Protein 1XTP (pdb70)

B-factor: mean 28.62, std 6.14, range [12.12, 63.64]

Secondary structure (DSSP, 8-state):
-------PPP-EEETTS-EES-S---TTTS-S-TT-TTT-HHHHHHHHHHTS-SSHHHHTT--TTHHHHHHHHHHHHHTSTT---SEEEEET-TTTHHIIIIIHHH-SEEEEEES----HHHHHHT---EEEEEE--------SS-EEEEEEES-GGGS-HHHHHHHHHHHHHHEEEEEEEEEE-BB---EEEETTTTEEEB-HHHHHHHHHHHT--EEE--PPTT--TTSPPB--EE-

CATH classification: 3.40.50.150

Foldseek 3Di:
DDDDPDDAFFWAAAPVGHTGPHLVSVVVQCDDDLLDCVRHLLVVLLVLLLPQDLDCCSVVVGHVCLVLVLVLLQVVQVPQPLQDAEEEEEALCRLNSNVLRHNVVGYQEYEYEHQHDVLVNNCVSPPPRYDYSHNDHLPDQADFQADSEYEAEARCQSDRLVSLLVVVLRVVRNHHPNHWYHYKYFADCHKYQYPNNSGIHHHPVSVVVSCVSSVKDFPDKDWRPPDDPPGGIMMGTID

Structure (mmCIF, N/CA/C/O backbone):
data_1XTP
#
_entry.id   1XTP
#
_cell.length_a   40.208
_cell.length_b   42.560
_cell.length_c   69.853
_cell.angle_alpha   90.00
_cell.angle_b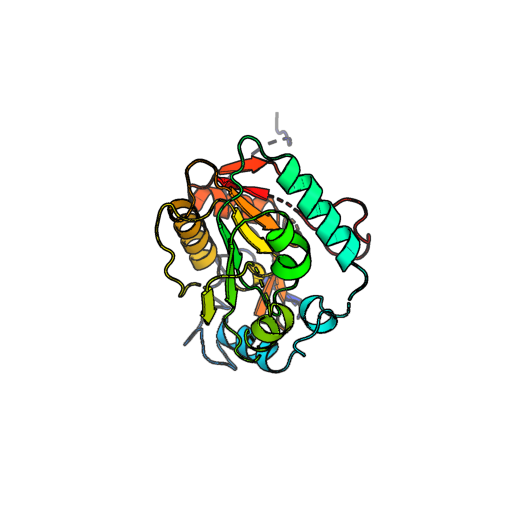eta   98.27
_cell.angle_gamma   90.00
#
_symmetry.space_group_name_H-M   'P 1 21 1'
#
loop_
_entity.id
_entity.type
_entity.pdbx_description
1 polymer LMAJ004091AAA
2 non-polymer S-ADENOSYL-L-HOMOSELENOCYSTEINE
3 water water
#
loop_
_atom_site.group_PDB
_atom_site.id
_atom_site.type_symbol
_atom_site.label_atom_id
_atom_site.label_alt_id
_atom_site.label_comp_id
_atom_site.label_asym_id
_atom_site.label_entity_id
_atom_site.label_seq_id
_atom_site.pdbx_PDB_ins_code
_atom_site.Cartn_x
_atom_site.Cartn_y
_atom_site.Cartn_z
_atom_site.occupancy
_atom_site.B_iso_or_equiv
_atom_site.auth_seq_id
_atom_site.auth_comp_id
_atom_site.auth_asym_id
_atom_site.auth_atom_id
_atom_site.pdbx_PDB_model_num
ATOM 1 N N . GLY A 1 1 ? 33.208 13.275 -14.325 1.00 27.58 1 GLY A N 1
ATOM 2 C CA . GLY A 1 1 ? 32.415 12.501 -15.335 1.00 25.35 1 GLY A CA 1
ATOM 3 C C . GLY A 1 1 ? 31.167 11.985 -14.684 1.00 24.23 1 GLY A C 1
ATOM 4 O O . GLY A 1 1 ? 30.887 12.344 -13.546 1.00 27.96 1 GLY A O 1
ATOM 5 N N . PRO A 1 2 ? 30.421 11.111 -15.373 1.00 23.68 2 PRO A N 1
ATOM 6 C CA . PRO A 1 2 ? 29.332 10.452 -14.653 1.00 23.75 2 PRO A CA 1
ATOM 7 C C . PRO A 1 2 ? 29.922 9.681 -13.480 1.00 24.55 2 PRO A C 1
ATOM 8 O O . PRO A 1 2 ? 31.005 9.132 -13.601 1.00 23.25 2 PRO A O 1
ATOM 12 N N . GLY A 1 3 ? 29.230 9.654 -12.353 1.00 27.58 3 GLY A N 1
ATOM 13 C CA . GLY A 1 3 ? 29.755 8.991 -11.171 1.00 28.74 3 GLY A CA 1
ATOM 14 C C . GLY A 1 3 ? 28.703 8.596 -10.160 1.00 30.35 3 GLY A C 1
ATOM 15 O O . GLY A 1 3 ? 27.723 9.318 -9.934 1.00 31.85 3 GLY A O 1
ATOM 16 N N . SER A 1 4 ? 28.915 7.435 -9.552 1.00 33.24 4 SER A N 1
ATOM 17 C CA . SER A 1 4 ? 28.061 6.946 -8.477 1.00 36.24 4 SER A CA 1
ATOM 18 C C . SER A 1 4 ? 28.116 7.916 -7.309 1.00 36.54 4 SER A C 1
ATOM 19 O O . SER A 1 4 ? 29.188 8.381 -6.954 1.00 37.48 4 SER A O 1
ATOM 30 N N . PRO A 1 6 ? 27.921 8.734 -3.278 1.00 43.45 6 PRO A N 1
ATOM 31 C CA . PRO A 1 6 ? 28.105 8.012 -2.014 1.00 44.09 6 PRO A CA 1
ATOM 32 C C . PRO A 1 6 ? 26.784 7.729 -1.303 1.00 43.03 6 PRO A C 1
ATOM 33 O O . PRO A 1 6 ? 25.814 8.446 -1.539 1.00 43.39 6 PRO A O 1
ATOM 37 N N . ARG A 1 13 ? 18.428 13.060 -1.284 1.00 30.57 13 ARG A N 1
ATOM 38 C CA . ARG A 1 13 ? 17.583 12.757 -2.452 1.00 33.64 13 ARG A CA 1
ATOM 39 C C . ARG A 1 13 ? 16.188 12.290 -2.084 1.00 32.99 13 ARG A C 1
ATOM 40 O O . ARG A 1 13 ? 15.967 11.798 -0.986 1.00 38.62 13 ARG A O 1
ATOM 48 N N . ASN A 1 14 ? 15.252 12.463 -3.012 1.00 33.39 14 ASN A N 1
ATOM 49 C CA . ASN A 1 14 ? 13.866 12.102 -2.785 1.00 32.93 14 ASN A CA 1
ATOM 50 C C . ASN A 1 14 ? 13.321 11.161 -3.866 1.00 32.29 14 ASN A C 1
ATOM 51 O O . ASN A 1 14 ? 12.252 11.391 -4.439 1.00 32.41 14 ASN A O 1
ATOM 56 N N . LEU A 1 15 ? 14.044 10.087 -4.141 1.00 31.60 15 LEU A N 1
ATOM 57 C CA . LEU A 1 15 ? 13.594 9.133 -5.157 1.00 30.72 15 LEU A CA 1
ATOM 58 C C . LEU A 1 15 ? 12.395 8.337 -4.681 1.00 30.33 15 LEU A C 1
ATOM 59 O O . LEU A 1 15 ? 12.263 8.076 -3.496 1.00 29.58 15 LEU A O 1
ATOM 64 N N . PRO A 1 16 ? 11.533 7.893 -5.603 1.00 30.79 16 PRO A N 1
ATOM 65 C CA . PRO A 1 16 ? 10.469 6.987 -5.137 1.00 29.54 16 PRO A CA 1
ATOM 66 C C . PRO A 1 16 ? 11.036 5.731 -4.468 1.00 27.12 16 PRO A C 1
ATOM 67 O O . PRO A 1 16 ? 12.056 5.212 -4.898 1.00 25.31 16 PRO A O 1
ATOM 71 N N . ILE A 1 17 ? 10.401 5.300 -3.383 1.00 28.87 17 ILE A N 1
ATOM 72 C CA . ILE A 1 17 ? 10.704 4.016 -2.769 1.00 27.04 17 ILE A CA 1
ATOM 73 C C . ILE A 1 17 ? 9.675 3.004 -3.256 1.00 26.34 17 ILE A C 1
ATOM 74 O O . ILE A 1 17 ? 8.478 3.160 -3.021 1.00 24.07 17 ILE A O 1
ATOM 79 N N . SER A 1 18 ? 10.137 1.983 -3.967 1.00 23.23 18 SER A N 1
ATOM 80 C CA . SER A 1 18 ? 9.248 0.959 -4.468 1.00 26.22 18 SER A CA 1
ATOM 81 C C . SER A 1 18 ? 9.138 -0.151 -3.424 1.00 27.50 18 SER A C 1
ATOM 82 O O . SER A 1 18 ? 9.808 -0.135 -2.388 1.00 25.79 18 SER A O 1
ATOM 85 N N . GLY A 1 19 ? 8.309 -1.135 -3.716 1.00 26.74 19 GLY A N 1
ATOM 86 C CA . GLY A 1 19 ? 8.170 -2.272 -2.823 1.00 26.78 19 GLY A CA 1
ATOM 87 C C . GLY A 1 19 ? 7.095 -3.193 -3.343 1.00 25.94 19 GLY A C 1
ATOM 88 O O . GLY A 1 19 ? 6.725 -3.128 -4.500 1.00 25.39 19 GLY A O 1
ATOM 89 N N . ARG A 1 20 ? 6.586 -4.034 -2.462 1.00 27.54 20 ARG A N 1
ATOM 90 C CA . ARG A 1 20 ? 5.696 -5.087 -2.849 1.00 30.41 20 ARG A CA 1
ATOM 91 C C . ARG A 1 20 ? 4.959 -5.578 -1.616 1.00 27.17 20 ARG A C 1
ATOM 92 O O . ARG A 1 20 ? 5.325 -5.243 -0.491 1.00 24.26 20 ARG A O 1
ATOM 100 N N . ASP A 1 21 ? 3.927 -6.379 -1.825 1.00 25.62 21 ASP A N 1
ATOM 101 C CA . ASP A 1 21 ? 3.321 -7.091 -0.705 1.00 23.78 21 ASP A CA 1
ATOM 102 C C . ASP A 1 21 ? 3.676 -8.564 -0.711 1.00 22.72 21 ASP A C 1
ATOM 103 O O . ASP A 1 21 ? 4.288 -9.069 -1.638 1.00 22.14 21 ASP A O 1
ATOM 108 N N . THR A 1 22 ? 3.256 -9.257 0.336 1.00 25.12 22 THR A N 1
ATOM 109 C CA . THR A 1 22 ? 3.588 -10.647 0.521 1.00 24.10 22 THR A CA 1
ATOM 110 C C . THR A 1 22 ? 2.835 -11.575 -0.427 1.00 26.44 22 THR A C 1
ATOM 111 O O . THR A 1 22 ? 3.223 -12.733 -0.571 1.00 28.26 22 THR A O 1
ATOM 115 N N . ASN A 1 23 ? 1.784 -11.079 -1.095 1.00 26.24 23 ASN A N 1
ATOM 116 C CA . ASN A 1 23 ? 1.143 -11.859 -2.158 1.00 26.97 23 ASN A CA 1
ATOM 117 C C . ASN A 1 23 ? 1.852 -11.719 -3.512 1.00 28.63 23 ASN A C 1
ATOM 118 O O . ASN A 1 23 ? 1.622 -12.525 -4.445 1.00 25.36 23 ASN A O 1
ATOM 123 N N . GLY A 1 24 ? 2.699 -10.696 -3.605 1.00 26.72 24 GLY A N 1
ATOM 124 C CA . GLY A 1 24 ? 3.511 -10.454 -4.785 1.00 27.95 24 GLY A CA 1
ATOM 125 C C . GLY A 1 24 ? 3.077 -9.285 -5.639 1.00 27.05 24 GLY A C 1
ATOM 126 O O . GLY A 1 24 ? 3.596 -9.090 -6.722 1.00 31.42 24 GLY A O 1
ATOM 127 N N . LYS A 1 25 ? 2.114 -8.510 -5.186 1.00 29.36 25 LYS A N 1
ATOM 128 C CA . LYS A 1 25 ? 1.768 -7.275 -5.895 1.00 27.74 25 LYS A CA 1
ATOM 129 C C . LYS A 1 25 ? 2.894 -6.271 -5.691 1.00 27.92 25 LYS A C 1
ATOM 130 O O . LYS A 1 25 ? 3.418 -6.120 -4.582 1.00 28.64 25 LYS A O 1
ATOM 136 N N . THR A 1 26 ? 3.282 -5.584 -6.753 1.00 30.12 26 THR A N 1
ATOM 137 C CA . THR A 1 26 ? 4.435 -4.678 -6.677 1.00 29.00 26 THR A CA 1
ATOM 138 C C . THR A 1 26 ? 3.993 -3.253 -6.885 1.00 27.92 26 THR A C 1
ATOM 139 O O . THR A 1 26 ? 2.936 -3.004 -7.469 1.00 26.94 26 THR A O 1
ATOM 143 N N . TYR A 1 27 ? 4.811 -2.334 -6.377 1.00 25.51 27 TYR A N 1
ATOM 144 C CA . TYR A 1 27 ? 4.540 -0.910 -6.421 1.00 26.51 27 TYR A CA 1
ATOM 145 C C . TYR A 1 27 ? 5.742 -0.127 -6.869 1.00 21.42 27 TYR A C 1
ATOM 146 O O . TYR A 1 27 ? 6.857 -0.403 -6.463 1.00 20.73 27 TYR A O 1
ATOM 155 N N . ARG A 1 28 ? 5.490 0.890 -7.670 1.00 23.37 28 ARG A N 1
ATOM 156 C CA . ARG A 1 28 ? 6.530 1.813 -8.094 1.00 24.06 28 ARG A CA 1
ATOM 157 C C . ARG A 1 28 ? 6.978 2.758 -6.968 1.00 23.58 28 ARG A C 1
ATOM 158 O O . ARG A 1 28 ? 8.121 3.218 -6.946 1.00 23.27 28 ARG A O 1
ATOM 160 N N . SER A 1 29 ? 6.063 3.058 -6.052 1.00 25.23 29 SER A N 1
ATOM 161 C CA . SER A 1 29 ? 6.302 4.039 -4.981 1.00 24.26 29 SER A CA 1
ATOM 162 C C . SER A 1 29 ? 5.402 3.763 -3.782 1.00 23.99 29 SER A C 1
ATOM 163 O O . SER A 1 29 ? 4.421 3.012 -3.879 1.00 25.84 29 SER A O 1
ATOM 166 N N . THR A 1 30 ? 5.723 4.405 -2.661 1.00 22.70 30 THR A N 1
ATOM 167 C CA . THR A 1 30 ? 4.915 4.301 -1.440 1.00 21.31 30 THR A CA 1
ATOM 168 C C . THR A 1 30 ? 3.616 5.042 -1.620 1.00 20.61 30 THR A C 1
ATOM 169 O O . THR A 1 30 ? 2.584 4.653 -1.090 1.00 22.05 30 THR A O 1
ATOM 173 N N . ASP A 1 31 ? 3.680 6.142 -2.364 1.00 22.83 31 ASP A N 1
ATOM 174 C CA . ASP A 1 31 ? 2.499 6.943 -2.696 1.00 23.13 31 ASP A CA 1
ATOM 175 C C . ASP A 1 31 ? 1.430 6.149 -3.450 1.00 22.22 31 ASP A C 1
ATOM 176 O O . ASP A 1 31 ? 0.233 6.285 -3.195 1.00 23.53 31 ASP A O 1
ATOM 181 N N . GLU A 1 32 ? 1.885 5.340 -4.401 1.00 24.52 32 GLU A N 1
ATOM 182 C CA . GLU A 1 32 ? 1.024 4.423 -5.117 1.00 26.23 32 GLU A CA 1
ATOM 183 C C . GLU A 1 32 ? 0.421 3.365 -4.161 1.00 25.63 32 GLU A C 1
ATOM 184 O O . GLU A 1 32 ? -0.750 3.033 -4.252 1.00 24.65 32 GLU A O 1
ATOM 198 N N . TRP A 1 34 ? -0.011 3.456 -0.693 1.00 26.34 34 TRP A N 1
ATOM 199 C CA . TRP A 1 34 ? -1.000 4.007 0.246 1.00 24.14 34 TRP A CA 1
ATOM 200 C C . TRP A 1 34 ? -2.341 4.311 -0.435 1.00 26.23 34 TRP A C 1
ATOM 201 O O . TRP A 1 34 ? -3.376 4.227 0.217 1.00 22.48 34 TRP A O 1
ATOM 212 N N . LYS A 1 35 ? -2.331 4.676 -1.723 1.00 23.49 35 LYS A N 1
ATOM 213 C CA . LYS A 1 35 ? -3.583 4.857 -2.456 1.00 24.31 35 LYS A CA 1
ATOM 214 C C . LYS A 1 35 ? -4.315 3.528 -2.592 1.00 28.22 35 LYS A C 1
ATOM 215 O O . LYS A 1 35 ? -5.537 3.497 -2.581 1.00 26.62 35 LYS A O 1
ATOM 221 N N . ALA A 1 36 ? -3.568 2.426 -2.693 1.00 29.86 36 ALA A N 1
ATOM 222 C CA . ALA A 1 36 ? -4.173 1.087 -2.779 1.00 30.90 36 ALA A CA 1
ATOM 223 C C . ALA A 1 36 ? -4.643 0.573 -1.417 1.00 30.19 36 ALA A C 1
ATOM 224 O O . ALA A 1 36 ? -5.708 -0.040 -1.297 1.00 33.73 36 ALA A O 1
ATOM 226 N N . GLU A 1 37 ? -3.852 0.825 -0.389 1.00 25.96 37 GLU A N 1
ATOM 227 C CA . GLU A 1 37 ? -4.072 0.206 0.897 1.00 25.35 37 GLU A CA 1
ATOM 228 C C . GLU A 1 37 ? -4.962 1.001 1.857 1.00 24.96 37 GLU A C 1
ATOM 229 O O . GLU A 1 37 ? -5.449 0.424 2.831 1.00 27.74 37 GLU A O 1
ATOM 235 N N . LEU A 1 38 ? -5.122 2.309 1.641 1.00 21.72 38 LEU A N 1
ATOM 236 C CA . LEU A 1 38 ? -5.810 3.167 2.618 1.00 22.28 38 LEU A CA 1
ATOM 237 C C . LEU A 1 38 ? -7.208 3.570 2.155 1.00 23.78 38 LEU A C 1
ATOM 238 O O . LEU A 1 38 ? -7.621 4.697 2.327 1.00 26.26 38 LEU A O 1
ATOM 243 N N . THR A 1 39 ? -7.945 2.623 1.614 1.00 28.21 39 THR A N 1
ATOM 244 C CA . THR A 1 39 ? -9.309 2.862 1.176 1.00 31.86 39 THR A CA 1
ATOM 245 C C . THR A 1 39 ? -10.315 2.632 2.316 1.00 34.19 39 THR A C 1
ATOM 246 O O . THR A 1 39 ? -10.076 1.861 3.256 1.00 38.20 39 THR A O 1
ATOM 250 N N . GLY A 1 40 ? -11.446 3.314 2.217 1.00 35.58 40 GLY A N 1
ATOM 251 C CA . GLY A 1 40 ? -12.565 3.115 3.125 1.00 34.31 40 GLY A CA 1
ATOM 252 C C . GLY A 1 40 ? -12.305 3.535 4.548 1.00 32.11 40 GLY A C 1
ATOM 253 O O . GLY A 1 40 ? -11.420 4.343 4.830 1.00 36.50 40 GLY A O 1
ATOM 254 N N . ASP A 1 41 ? -13.087 2.960 5.447 1.00 30.72 41 ASP A N 1
ATOM 255 C CA . ASP A 1 41 ? -12.907 3.142 6.875 1.00 31.02 41 ASP A CA 1
ATOM 256 C C . ASP A 1 41 ? -11.680 2.328 7.324 1.00 26.57 41 ASP A C 1
ATOM 257 O O . ASP A 1 41 ? -11.691 1.098 7.306 1.00 23.17 41 ASP A O 1
ATOM 262 N N . LEU A 1 42 ? -10.637 3.030 7.746 1.00 25.56 42 LEU A N 1
ATOM 263 C CA . LEU A 1 42 ? -9.360 2.383 8.083 1.00 26.10 42 LEU A CA 1
ATOM 264 C C . LEU A 1 42 ? -9.449 1.373 9.220 1.00 24.70 42 LEU A C 1
ATOM 265 O O . LEU A 1 42 ? -8.571 0.500 9.351 1.00 28.78 42 LEU A O 1
ATOM 270 N N . TYR A 1 43 ? -10.487 1.516 10.033 1.00 24.75 43 TYR A N 1
ATOM 271 C CA . TYR A 1 43 ? -10.728 0.669 11.200 1.00 27.63 43 TYR A CA 1
ATOM 272 C C . TYR A 1 43 ? -11.756 -0.438 10.957 1.00 26.46 43 TYR A C 1
ATOM 273 O O . TYR A 1 43 ? -12.110 -1.171 11.884 1.00 29.78 43 TYR A O 1
ATOM 282 N N . ASP A 1 44 ? -12.215 -0.582 9.719 1.00 27.81 44 ASP A N 1
ATOM 283 C CA . ASP A 1 44 ? -13.026 -1.741 9.347 1.00 27.40 44 ASP A CA 1
ATOM 284 C C . ASP A 1 44 ? -12.157 -3.005 9.504 1.00 25.45 44 ASP A C 1
ATOM 285 O O . ASP A 1 44 ? -11.051 -3.041 8.992 1.00 25.32 44 ASP A O 1
ATOM 290 N N . PRO A 1 45 ? -12.641 -4.016 10.256 1.00 24.46 45 PRO A N 1
ATOM 291 C CA . PRO A 1 45 ? -11.846 -5.209 10.582 1.00 27.09 45 PRO A CA 1
ATOM 292 C C . PRO A 1 45 ? -11.473 -6.113 9.414 1.00 24.70 45 PRO A C 1
ATOM 293 O O . PRO A 1 45 ? -10.512 -6.867 9.513 1.00 29.62 45 PRO A O 1
ATOM 297 N N . GLU A 1 46 ? -12.228 -6.032 8.331 1.00 24.65 46 GLU A N 1
ATOM 298 C CA . GLU A 1 46 ? -11.993 -6.831 7.127 1.00 27.05 46 GLU A CA 1
ATOM 299 C C . GLU A 1 46 ? -11.370 -6.033 5.978 1.00 26.13 46 GLU A C 1
ATOM 300 O O . GLU A 1 46 ? -10.707 -6.592 5.121 1.00 27.66 46 GLU A O 1
ATOM 306 N N . LYS A 1 47 ? -11.588 -4.723 5.964 1.00 27.99 47 LYS A N 1
ATOM 307 C CA . LYS A 1 47 ? -11.173 -3.895 4.839 1.00 28.54 47 LYS A CA 1
ATOM 308 C C . LYS A 1 47 ? -10.196 -2.792 5.196 1.00 28.33 47 LYS A C 1
ATOM 309 O O . LYS A 1 47 ? -9.637 -2.155 4.308 1.00 29.31 47 LYS A O 1
ATOM 315 N N . GLY A 1 48 ? -9.989 -2.565 6.487 1.00 24.29 48 GLY A N 1
ATOM 316 C CA . GLY A 1 48 ? -9.312 -1.383 6.954 1.00 24.43 48 GLY A CA 1
ATOM 317 C C . GLY A 1 48 ? -7.863 -1.685 7.273 1.00 22.33 48 GLY A C 1
ATOM 318 O O . GLY A 1 48 ? -7.572 -2.690 7.906 1.00 25.37 48 GLY A O 1
ATOM 319 N N . TRP A 1 49 ? -6.968 -0.812 6.826 1.00 23.32 49 TRP A N 1
ATOM 320 C CA . TRP A 1 49 ? -5.527 -0.941 7.095 1.00 21.91 49 TRP A CA 1
ATOM 321 C C . TRP A 1 49 ? -5.240 -1.203 8.576 1.00 25.41 49 TRP A C 1
ATOM 322 O O . TRP A 1 49 ? -4.533 -2.155 8.934 1.00 27.28 49 TRP A O 1
ATOM 333 N N . TYR A 1 50 ? -5.795 -0.345 9.436 1.00 24.22 50 TYR A N 1
ATOM 334 C CA . TYR A 1 50 ? -5.666 -0.504 10.879 1.00 21.07 50 TYR A CA 1
ATOM 335 C C . TYR A 1 50 ? -6.562 -1.597 11.422 1.00 18.67 50 TYR A C 1
ATOM 336 O O . TYR A 1 50 ? -6.114 -2.398 12.239 1.00 17.03 50 TYR A O 1
ATOM 345 N N . GLY A 1 51 ? -7.822 -1.636 10.960 1.00 19.71 51 GLY A N 1
ATOM 346 C CA . GLY A 1 51 ? -8.781 -2.595 11.457 1.00 21.47 51 GLY A CA 1
ATOM 347 C C . GLY A 1 51 ? -8.372 -4.045 11.278 1.00 21.19 51 GLY A C 1
ATOM 348 O O . GLY A 1 51 ? -8.612 -4.889 12.140 1.00 21.86 51 GLY A O 1
ATOM 349 N N . LYS A 1 52 ? -7.788 -4.345 10.133 1.00 23.99 52 LYS A N 1
ATOM 350 C CA . LYS A 1 52 ? -7.329 -5.703 9.844 1.00 24.26 52 LYS A CA 1
ATOM 351 C C . LYS A 1 52 ? -6.207 -6.151 10.792 1.00 24.45 52 LYS A C 1
ATOM 352 O O . LYS A 1 52 ? -6.075 -7.338 11.114 1.00 23.91 52 LYS A O 1
ATOM 358 N N . ALA A 1 53 ? -5.392 -5.197 11.226 1.00 25.14 53 ALA A N 1
ATOM 359 C CA . ALA A 1 53 ? -4.257 -5.506 12.102 1.00 23.42 53 ALA A CA 1
ATOM 360 C C . ALA A 1 53 ? -4.755 -5.787 13.508 1.00 24.73 53 ALA A C 1
ATOM 361 O O . ALA A 1 53 ? -4.304 -6.735 14.155 1.00 22.87 53 ALA A O 1
ATOM 363 N N . LEU A 1 54 ? -5.701 -4.958 13.963 1.00 24.55 54 LEU A N 1
ATOM 364 C CA . LEU A 1 54 ? -6.336 -5.106 15.263 1.00 25.05 54 LEU A CA 1
ATOM 365 C C . LEU A 1 54 ? -7.142 -6.392 15.321 1.00 22.50 54 LEU A C 1
ATOM 366 O O . LEU A 1 54 ? -7.191 -7.041 16.344 1.00 26.64 54 LEU A O 1
ATOM 371 N N . GLU A 1 55 ? -7.788 -6.735 14.212 1.00 25.83 55 GLU A N 1
A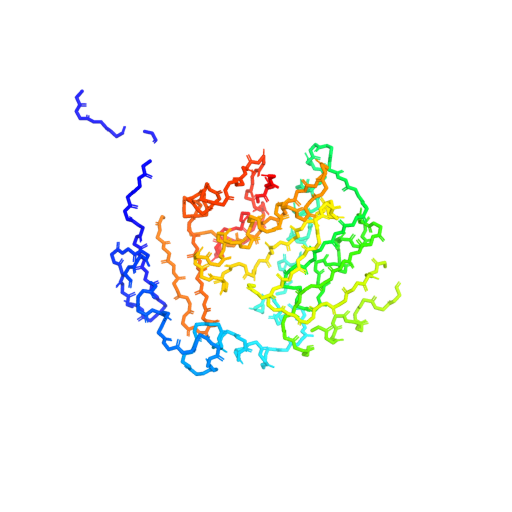TOM 372 C CA . GLU A 1 55 ? -8.537 -7.970 14.120 1.00 25.03 55 GLU A CA 1
ATOM 373 C C . GLU A 1 55 ? -7.604 -9.168 14.126 1.00 23.05 55 GLU A C 1
ATOM 374 O O . GLU A 1 55 ? -7.920 -10.198 14.715 1.00 27.99 55 GLU A O 1
ATOM 380 N N . TYR A 1 56 ? -6.458 -9.037 13.490 1.00 25.21 56 TYR A N 1
ATOM 381 C CA . TYR A 1 56 ? -5.448 -10.089 13.547 1.00 28.13 56 TYR A CA 1
ATOM 382 C C . TYR A 1 56 ? -4.979 -10.323 14.982 1.00 26.78 56 TYR A C 1
ATOM 383 O O . TYR A 1 56 ? -4.854 -11.449 15.432 1.00 23.26 56 TYR A O 1
ATOM 392 N N . TRP A 1 57 ? -4.720 -9.248 15.708 1.00 25.50 57 TRP A N 1
ATOM 393 C CA . TRP A 1 57 ? -4.181 -9.394 17.049 1.00 24.42 57 TRP A CA 1
ATOM 394 C C . TRP A 1 57 ? -5.195 -9.852 18.066 1.00 23.84 57 TRP A C 1
ATOM 395 O O . TRP A 1 57 ? -4.803 -10.364 19.097 1.00 23.91 57 TRP A O 1
ATOM 406 N N . ARG A 1 58 ? -6.487 -9.697 17.755 1.00 21.94 58 ARG A N 1
ATOM 407 C CA . ARG A 1 58 ? -7.562 -10.082 18.649 1.00 23.13 58 ARG A CA 1
ATOM 408 C C . ARG A 1 58 ? -7.446 -11.539 19.039 1.00 23.26 58 ARG A C 1
ATOM 409 O O . ARG A 1 58 ? -7.748 -11.892 20.161 1.00 25.93 58 ARG A O 1
ATOM 417 N N . THR A 1 59 ? -7.038 -12.379 18.095 1.00 25.87 59 THR A N 1
ATOM 418 C CA . THR A 1 59 ? -6.897 -13.818 18.328 1.00 29.13 59 THR A CA 1
ATOM 419 C C . THR A 1 59 ? -5.443 -14.312 18.534 1.00 29.68 59 THR A C 1
ATOM 420 O O . THR A 1 59 ? -5.195 -15.500 18.637 1.00 32.47 59 THR A O 1
ATOM 424 N N . VAL A 1 60 ? -4.487 -13.414 18.646 1.00 31.63 60 VAL A N 1
ATOM 425 C CA . VAL A 1 60 ? -3.115 -13.835 18.997 1.00 29.65 60 VAL A CA 1
ATOM 426 C C . VAL A 1 60 ? -3.080 -14.104 20.506 1.00 31.60 60 VAL A C 1
ATOM 427 O O . VAL A 1 60 ? -3.567 -13.273 21.283 1.00 30.15 60 VAL A O 1
ATOM 431 N N . PRO A 1 61 ? -2.538 -15.270 20.935 1.00 29.48 61 PRO A N 1
ATOM 432 C CA . PRO A 1 61 ? -2.412 -15.497 22.374 1.00 30.97 61 PRO A CA 1
ATOM 433 C C . PRO A 1 61 ? -1.633 -14.394 23.062 1.00 27.03 61 PRO A C 1
ATOM 434 O O . PRO A 1 61 ? -0.674 -13.845 22.486 1.00 26.31 61 PRO A O 1
ATOM 438 N N . ALA A 1 62 ? -2.065 -14.053 24.274 1.00 28.60 62 ALA A N 1
ATOM 439 C CA . ALA A 1 62 ? -1.398 -13.038 25.071 1.00 29.23 62 ALA A CA 1
ATOM 440 C C . ALA A 1 62 ? -0.250 -13.745 25.789 1.00 28.44 62 ALA A C 1
ATOM 441 O O . ALA A 1 62 ? -0.268 -13.904 26.995 1.00 26.18 62 ALA A O 1
ATOM 443 N N . THR A 1 63 ? 0.748 -14.162 25.018 1.00 28.05 63 THR A N 1
ATOM 444 C CA . THR A 1 63 ? 1.912 -14.863 25.548 1.00 27.17 63 THR A CA 1
ATOM 445 C C . THR A 1 63 ? 3.145 -14.304 24.868 1.00 28.39 63 THR A C 1
ATOM 446 O O . THR A 1 63 ? 3.046 -13.673 23.819 1.00 26.42 63 THR A O 1
ATOM 450 N N . VAL A 1 64 ? 4.314 -14.554 25.446 1.00 30.53 64 VAL A N 1
ATOM 451 C CA . VAL A 1 64 ? 5.561 -14.088 24.846 1.00 32.24 64 VAL A CA 1
ATOM 452 C C . VAL A 1 64 ? 5.703 -14.661 23.430 1.00 33.34 64 VAL A C 1
ATOM 453 O O . VAL A 1 64 ? 6.165 -13.981 22.513 1.00 32.79 64 VAL A O 1
ATOM 457 N N . SER A 1 65 ? 5.291 -15.915 23.256 1.00 34.54 65 SER A N 1
ATOM 458 C CA . SER A 1 65 ? 5.368 -16.561 21.953 1.00 33.57 65 SER A CA 1
ATOM 459 C C . SER A 1 65 ? 4.490 -15.802 20.956 1.00 32.66 65 SER A C 1
ATOM 460 O O . SER A 1 65 ? 4.882 -15.579 19.803 1.00 33.62 65 SER A O 1
ATOM 463 N N . GLY A 1 66 ? 3.321 -15.379 21.430 1.00 29.62 66 GLY A N 1
ATOM 464 C CA . GLY A 1 66 ? 2.400 -14.563 20.649 1.00 30.46 66 GLY A CA 1
ATOM 465 C C . GLY A 1 66 ? 2.959 -13.220 20.199 1.00 30.30 66 GLY A C 1
ATOM 466 O O . GLY A 1 66 ? 2.792 -12.832 19.057 1.00 29.65 66 GLY A O 1
ATOM 467 N N . VAL A 1 67 ? 3.619 -12.490 21.090 1.00 32.96 67 VAL A N 1
ATOM 468 C CA . VAL A 1 67 ? 4.135 -11.183 20.704 1.00 34.19 67 VAL A CA 1
ATOM 469 C C . VAL A 1 67 ? 5.404 -11.322 19.867 1.00 31.85 67 VAL A C 1
ATOM 470 O O . VAL A 1 67 ? 5.733 -10.417 19.114 1.00 29.73 67 VAL A O 1
ATOM 474 N N . LEU A 1 68 ? 6.092 -12.457 19.992 1.00 30.40 68 LEU A N 1
ATOM 475 C CA . LEU A 1 68 ? 7.349 -12.667 19.298 1.00 28.64 68 LEU A CA 1
ATOM 476 C C . LEU A 1 68 ? 7.176 -13.537 18.064 1.00 29.51 68 LEU A C 1
ATOM 477 O O . LEU A 1 68 ? 8.154 -14.063 17.519 1.00 27.05 68 LEU A O 1
ATOM 482 N N . GLY A 1 69 ? 5.927 -13.688 17.630 1.00 30.20 69 GLY A N 1
ATOM 483 C CA . GLY A 1 69 ? 5.601 -14.416 16.415 1.00 31.68 69 GLY A CA 1
ATOM 484 C C . GLY A 1 69 ? 6.120 -15.838 16.411 1.00 32.52 69 GLY A C 1
ATOM 485 O O . GLY A 1 69 ? 6.556 -16.331 15.387 1.00 36.18 69 GLY A O 1
ATOM 486 N N . GLY A 1 70 ? 6.042 -16.510 17.551 1.00 32.93 70 GLY A N 1
ATOM 487 C CA . GLY A 1 70 ? 6.603 -17.842 17.689 1.00 34.43 70 GLY A CA 1
ATOM 488 C C . GLY A 1 70 ? 8.127 -17.891 17.749 1.00 35.19 70 GLY A C 1
ATOM 489 O O . GLY A 1 70 ? 8.700 -18.974 17.688 1.00 38.32 70 GLY A O 1
ATOM 498 N N . ASP A 1 72 ? 10.242 -17.186 20.278 1.00 38.45 72 ASP A N 1
ATOM 499 C CA . ASP A 1 72 ? 10.467 -16.962 21.714 1.00 39.05 72 ASP A CA 1
ATOM 500 C C . ASP A 1 72 ? 11.942 -16.790 22.101 1.00 36.32 72 ASP A C 1
ATOM 501 O O . ASP A 1 72 ? 12.271 -16.040 23.022 1.00 35.99 72 ASP A O 1
ATOM 506 N N . HIS A 1 73 ? 12.812 -17.515 21.412 1.00 34.89 73 HIS A N 1
ATOM 507 C CA . HIS A 1 73 ? 14.213 -17.637 21.798 1.00 36.68 73 HIS A CA 1
ATOM 508 C C . HIS A 1 73 ? 15.051 -16.431 21.454 1.00 33.71 73 HIS A C 1
ATOM 509 O O . HIS A 1 73 ? 16.205 -16.372 21.836 1.00 33.67 73 HIS A O 1
ATOM 516 N N . VAL A 1 74 ? 14.482 -15.458 20.750 1.00 34.29 74 VAL A N 1
ATOM 517 C CA . VAL A 1 74 ? 15.203 -14.205 20.486 1.00 32.62 74 VAL A CA 1
ATOM 518 C C . VAL A 1 74 ? 15.072 -13.188 21.613 1.00 32.60 74 VAL A C 1
ATOM 519 O O . VAL A 1 74 ? 15.695 -12.115 21.566 1.00 33.04 74 VAL A O 1
ATOM 523 N N . HIS A 1 75 ? 14.257 -13.519 22.610 1.00 29.45 75 HIS A N 1
ATOM 524 C CA . HIS A 1 75 ? 13.931 -12.596 23.686 1.00 26.77 75 HIS A CA 1
ATOM 525 C C . HIS A 1 75 ? 15.166 -12.091 24.429 1.00 26.19 75 HIS A C 1
ATOM 526 O O . HIS A 1 75 ? 15.403 -10.876 24.520 1.00 25.51 75 HIS A O 1
ATOM 533 N N . ASP A 1 76 ? 15.965 -13.022 24.929 1.00 24.70 76 ASP A N 1
ATOM 534 C CA . ASP A 1 76 ? 17.108 -12.671 25.786 1.00 27.57 76 ASP A CA 1
ATOM 535 C C . ASP A 1 76 ? 18.106 -11.747 25.094 1.00 26.40 76 ASP A C 1
ATOM 536 O O . ASP A 1 76 ? 18.522 -10.743 25.665 1.00 24.32 76 ASP A O 1
ATOM 541 N N . VAL A 1 77 ? 18.471 -12.089 23.868 1.00 26.10 77 VAL A N 1
ATOM 542 C CA . VAL A 1 77 ? 19.368 -11.250 23.076 1.00 26.79 77 VAL A CA 1
ATOM 543 C C . VAL A 1 77 ? 18.748 -9.877 22.777 1.00 25.38 77 VAL A C 1
ATOM 544 O O . VAL A 1 77 ? 19.428 -8.853 22.888 1.00 25.80 77 VAL A O 1
ATOM 548 N N . ASP A 1 78 ? 17.456 -9.844 22.446 1.00 23.35 78 ASP A N 1
ATOM 549 C CA . ASP A 1 78 ? 16.783 -8.595 22.213 1.00 23.74 78 ASP A CA 1
ATOM 550 C C . ASP A 1 78 ? 16.847 -7.672 23.421 1.00 23.34 78 ASP A C 1
ATOM 551 O O . ASP A 1 78 ? 17.153 -6.500 23.280 1.00 25.92 78 ASP A O 1
ATOM 556 N N . ILE A 1 79 ? 16.528 -8.191 24.597 1.00 23.12 79 ILE A N 1
ATOM 557 C CA . ILE A 1 79 ? 16.489 -7.383 25.809 1.00 24.37 79 ILE A CA 1
ATOM 558 C C . ILE A 1 79 ? 17.903 -6.882 26.205 1.00 26.89 79 ILE A C 1
ATOM 559 O O . ILE A 1 79 ? 18.077 -5.730 26.625 1.00 28.51 79 ILE A O 1
ATOM 564 N N . GLU A 1 80 ? 18.910 -7.732 26.048 1.00 27.09 80 GLU A N 1
ATOM 565 C CA . GLU A 1 80 ? 20.283 -7.335 26.367 1.00 27.02 80 GLU A CA 1
ATOM 566 C C . GLU A 1 80 ? 20.810 -6.247 25.408 1.00 26.47 80 GLU A C 1
ATOM 567 O O . GLU A 1 80 ? 21.428 -5.267 25.839 1.00 25.95 80 GLU A O 1
ATOM 573 N N . GLY A 1 81 ? 20.539 -6.403 24.114 1.00 26.36 81 GLY A N 1
ATOM 574 C CA . GLY A 1 81 ? 20.856 -5.356 23.121 1.00 24.71 81 GLY A CA 1
ATOM 575 C C . GLY A 1 81 ? 20.237 -3.987 23.414 1.00 24.43 81 GLY A C 1
ATOM 576 O O . GLY A 1 81 ? 20.899 -2.959 23.277 1.00 23.08 81 GLY A O 1
ATOM 577 N N . SER A 1 82 ? 18.962 -3.981 23.804 1.00 25.00 82 SER A N 1
ATOM 578 C CA . SER A 1 82 ? 18.269 -2.754 24.164 1.00 24.85 82 SER A CA 1
ATOM 579 C C . SER A 1 82 ? 18.871 -2.120 25.422 1.00 26.34 82 SER A C 1
ATOM 580 O O . SER A 1 82 ? 19.074 -0.900 25.500 1.00 24.51 82 SER A O 1
ATOM 583 N N . ARG A 1 83 ? 19.132 -2.956 26.417 1.00 28.92 83 ARG A N 1
ATOM 584 C CA . ARG A 1 83 ? 19.701 -2.479 27.675 1.00 32.03 83 ARG A CA 1
ATOM 585 C C . ARG A 1 83 ? 21.079 -1.818 27.472 1.00 31.96 83 ARG A C 1
ATOM 586 O O . ARG A 1 83 ? 21.336 -0.711 27.988 1.00 29.78 83 ARG A O 1
ATOM 594 N N . ASN A 1 84 ? 21.947 -2.487 26.712 1.00 29.11 84 ASN A N 1
ATOM 595 C CA . ASN A 1 84 ? 23.267 -1.939 26.359 1.00 27.05 84 ASN A CA 1
ATOM 596 C C . ASN A 1 84 ? 23.166 -0.661 25.506 1.00 27.47 84 ASN A C 1
ATOM 597 O O . ASN A 1 84 ? 23.897 0.296 25.720 1.00 21.77 84 ASN A O 1
ATOM 602 N N . PHE A 1 85 ? 22.224 -0.639 24.573 1.00 28.36 85 PHE A N 1
ATOM 603 C CA . PHE A 1 85 ? 21.999 0.542 23.750 1.00 28.54 85 PHE A CA 1
ATOM 604 C C . PHE A 1 85 ? 21.526 1.722 24.596 1.00 27.61 85 PHE A C 1
ATOM 605 O O . PHE A 1 85 ? 22.101 2.803 24.515 1.00 23.36 85 PHE A O 1
ATOM 613 N N . ILE A 1 86 ? 20.489 1.511 25.400 1.00 26.67 86 ILE A N 1
ATOM 614 C CA . ILE A 1 86 ? 19.964 2.587 26.258 1.00 28.36 86 ILE A CA 1
ATOM 615 C C . ILE A 1 86 ? 21.008 3.098 27.264 1.00 27.18 86 ILE A C 1
ATOM 616 O O . ILE A 1 86 ? 21.098 4.309 27.511 1.00 25.22 86 ILE A O 1
ATOM 621 N N . ALA A 1 87 ? 21.793 2.178 27.824 1.00 25.20 87 ALA A N 1
ATOM 622 C CA . ALA A 1 87 ? 22.871 2.541 28.747 1.00 25.08 87 ALA A CA 1
ATOM 623 C C . ALA A 1 87 ? 23.826 3.541 28.134 1.00 25.92 87 ALA A C 1
ATOM 624 O O . ALA A 1 87 ? 24.333 4.426 28.816 1.00 28.87 87 ALA A O 1
ATOM 626 N N . SER A 1 88 ? 24.056 3.410 26.837 1.00 27.45 88 SER A N 1
ATOM 627 C CA . SER A 1 88 ? 25.008 4.249 26.146 1.00 27.96 88 SER A CA 1
ATOM 628 C C . SER A 1 88 ? 24.497 5.648 25.763 1.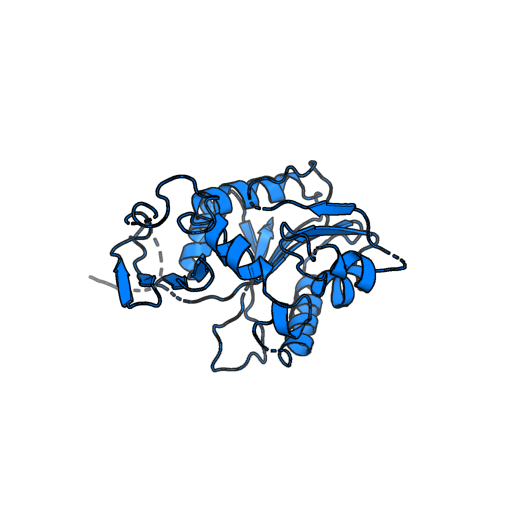00 29.98 88 SER A C 1
ATOM 629 O O . SER A 1 88 ? 25.243 6.426 25.173 1.00 32.06 88 SER A O 1
ATOM 632 N N . LEU A 1 89 ? 23.230 5.957 26.022 1.00 30.47 89 LEU A N 1
ATOM 633 C CA . LEU A 1 89 ? 22.689 7.232 25.556 1.00 29.24 89 LEU A CA 1
ATOM 634 C C . LEU A 1 89 ? 23.103 8.331 26.529 1.00 28.07 89 LEU A C 1
ATOM 635 O O . LEU A 1 89 ? 22.865 8.203 27.717 1.00 26.73 89 LEU A O 1
ATOM 640 N N . PRO A 1 90 ? 23.770 9.392 26.034 1.00 30.95 90 PRO A N 1
ATOM 641 C CA . PRO A 1 90 ? 24.204 10.473 26.935 1.00 30.90 90 PRO A CA 1
ATOM 642 C C . PRO A 1 90 ? 23.062 11.219 27.599 1.00 30.48 90 PRO A C 1
ATOM 643 O O . PRO A 1 90 ? 22.039 11.515 26.967 1.00 30.66 90 PRO A O 1
ATOM 647 N N . GLY A 1 91 ? 23.255 11.500 28.882 1.00 30.65 91 GLY A N 1
ATOM 648 C CA . GLY A 1 91 ? 22.284 12.210 29.680 1.00 31.21 91 GLY A CA 1
ATOM 649 C C . GLY A 1 91 ? 20.863 11.721 29.496 1.00 30.36 91 GLY A C 1
ATOM 650 O O . GLY A 1 91 ? 19.946 12.534 29.429 1.00 36.80 91 GLY A O 1
ATOM 651 N N . HIS A 1 92 ? 20.661 10.408 29.400 1.00 27.54 92 HIS A N 1
ATOM 652 C CA . HIS A 1 92 ? 19.288 9.867 29.305 1.00 25.72 92 HIS A CA 1
ATOM 653 C C . HIS A 1 92 ? 18.694 9.856 30.704 1.00 25.12 92 HIS A C 1
ATOM 654 O O . HIS A 1 92 ? 19.370 9.477 31.648 1.00 26.99 92 HIS A O 1
ATOM 661 N N . GLY A 1 93 ? 17.457 10.319 30.846 1.00 23.23 93 GLY A N 1
ATOM 662 C CA . GLY A 1 93 ? 16.811 10.392 32.154 1.00 25.92 93 GLY A CA 1
ATOM 663 C C . GLY A 1 93 ? 16.341 9.011 32.586 1.00 26.54 93 GLY A C 1
ATOM 664 O O . GLY A 1 93 ? 16.295 8.104 31.780 1.00 20.83 93 GLY A O 1
ATOM 665 N N . THR A 1 94 ? 15.978 8.858 33.858 1.00 29.68 94 THR A N 1
ATOM 666 C CA . THR A 1 94 ? 15.585 7.542 34.391 1.00 29.63 94 THR A CA 1
ATOM 667 C C . THR A 1 94 ? 14.258 7.558 35.186 1.00 29.99 94 THR A C 1
ATOM 668 O O . THR A 1 94 ? 13.989 6.625 35.938 1.00 26.65 94 THR A O 1
ATOM 672 N N . SER A 1 95 ? 13.421 8.585 35.017 1.00 28.80 95 SER A N 1
ATOM 673 C CA . SER A 1 95 ? 12.176 8.661 35.799 1.00 30.28 95 SER A CA 1
ATOM 674 C C . SER A 1 95 ? 11.023 7.932 35.166 1.00 27.36 95 SER A C 1
ATOM 675 O O . SER A 1 95 ? 10.590 6.900 35.687 1.00 31.20 95 SER A O 1
ATOM 678 N N . ARG A 1 96 ? 10.515 8.463 34.064 1.00 23.62 96 ARG A N 1
ATOM 679 C CA . ARG A 1 96 ? 9.315 7.915 33.466 1.00 27.49 96 ARG A CA 1
ATOM 680 C C . ARG A 1 96 ? 9.516 7.364 32.042 1.00 27.95 96 ARG A C 1
ATOM 681 O O . ARG A 1 96 ? 10.099 8.024 31.173 1.00 25.54 96 ARG A O 1
ATOM 689 N N . ALA A 1 97 ? 9.013 6.153 31.814 1.00 27.60 97 ALA A N 1
ATOM 690 C CA . ALA A 1 97 ? 9.026 5.524 30.495 1.00 25.96 97 ALA A CA 1
ATOM 691 C C . ALA A 1 97 ? 7.605 5.232 29.999 1.00 25.73 97 ALA A C 1
ATOM 692 O O . ALA A 1 97 ? 6.669 5.186 30.784 1.00 24.58 97 ALA A O 1
ATOM 694 N N . LEU A 1 98 ? 7.487 5.041 28.684 1.00 24.22 98 LEU A N 1
ATOM 695 C CA . LEU A 1 98 ? 6.247 4.661 28.008 1.00 25.59 98 LEU A CA 1
ATOM 696 C C . LEU A 1 98 ? 6.562 3.555 26.998 1.00 25.57 98 LEU A C 1
ATOM 697 O O . LEU A 1 98 ? 7.438 3.706 26.131 1.00 26.15 98 LEU A O 1
ATOM 702 N N . ASP A 1 99 ? 5.820 2.460 27.120 1.00 23.80 99 ASP A N 1
ATOM 703 C CA . ASP A 1 99 ? 5.966 1.279 26.277 1.00 24.20 99 ASP A CA 1
ATOM 704 C C . ASP A 1 99 ? 4.784 1.259 25.307 1.00 24.74 99 ASP A C 1
ATOM 705 O O . ASP A 1 99 ? 3.656 0.948 25.701 1.00 21.73 99 ASP A O 1
ATOM 710 N N . CYS A 1 100 ? 5.047 1.669 24.058 1.00 25.00 100 CYS A N 1
ATOM 711 C CA . CYS A 1 100 ? 4.033 1.817 23.010 1.00 24.60 100 CYS A CA 1
ATOM 712 C C . CYS A 1 100 ? 3.873 0.519 22.229 1.00 21.59 100 CYS A C 1
ATOM 713 O O . CYS A 1 100 ? 4.855 -0.117 21.869 1.00 21.82 100 CYS A O 1
ATOM 716 N N . GLY A 1 101 ? 2.634 0.163 21.920 1.00 22.65 101 GLY A N 1
ATOM 717 C CA . GLY A 1 101 ? 2.352 -1.156 21.354 1.00 25.52 101 GLY A CA 1
ATOM 718 C C . GLY A 1 101 ? 2.929 -2.228 22.272 1.00 23.70 101 GLY A C 1
ATOM 719 O O . GLY A 1 101 ? 3.612 -3.133 21.824 1.00 23.71 101 GLY A O 1
ATOM 720 N N . ALA A 1 102 ? 2.628 -2.100 23.558 1.00 24.66 102 ALA A N 1
ATOM 721 C CA . ALA A 1 102 ? 3.248 -2.892 24.627 1.00 25.35 102 ALA A CA 1
ATOM 722 C C . ALA A 1 102 ? 2.929 -4.380 24.619 1.00 25.51 102 ALA A C 1
ATOM 723 O O . ALA A 1 102 ? 3.696 -5.166 25.164 1.00 24.46 102 ALA A O 1
ATOM 725 N N . GLY A 1 103 ? 1.792 -4.750 24.021 1.00 27.21 103 GLY A N 1
ATOM 726 C CA . GLY A 1 103 ? 1.336 -6.122 24.016 1.00 27.35 103 GLY A CA 1
ATOM 727 C C . GLY A 1 103 ? 1.089 -6.584 25.433 1.00 27.15 103 GLY A C 1
ATOM 728 O O . GLY A 1 103 ? 0.300 -5.975 26.152 1.00 27.78 103 GLY A O 1
ATOM 729 N N . ILE A 1 104 ? 1.768 -7.651 25.841 1.00 27.53 104 ILE A N 1
ATOM 730 C CA . ILE A 1 104 ? 1.619 -8.175 27.215 1.00 30.20 104 ILE A CA 1
ATOM 731 C C . ILE A 1 104 ? 2.640 -7.587 28.190 1.00 30.18 104 ILE A C 1
ATOM 732 O O . ILE A 1 104 ? 2.814 -8.122 29.286 1.00 29.39 104 ILE A O 1
ATOM 737 N N . GLY A 1 105 ? 3.337 -6.527 27.772 1.00 30.17 105 GLY A N 1
ATOM 738 C CA . GLY A 1 105 ? 4.265 -5.797 28.647 1.00 29.20 105 GLY A CA 1
ATOM 739 C C . GLY A 1 105 ? 5.634 -6.430 28.784 1.00 26.80 105 GLY A C 1
ATOM 740 O O . GLY A 1 105 ? 6.303 -6.243 29.800 1.00 25.77 105 GLY A O 1
ATOM 741 N N . ARG A 1 106 ? 6.053 -7.170 27.757 1.00 25.22 106 ARG A N 1
ATOM 742 C CA . ARG A 1 106 ? 7.338 -7.873 27.751 1.00 23.66 106 ARG A CA 1
ATOM 743 C C . ARG A 1 106 ? 8.553 -6.967 27.950 1.00 23.58 106 ARG A C 1
ATOM 744 O O . ARG A 1 106 ? 9.475 -7.299 28.735 1.00 22.21 106 ARG A O 1
ATOM 752 N N . ILE A 1 107 ? 8.589 -5.851 27.215 1.00 20.83 107 ILE A N 1
ATOM 753 C CA . ILE A 1 107 ? 9.685 -4.926 27.337 1.00 24.93 107 ILE A CA 1
ATOM 754 C C . ILE A 1 107 ? 9.661 -4.203 28.713 1.00 24.83 107 ILE A C 1
ATOM 755 O O . ILE A 1 107 ? 10.706 -4.023 29.356 1.00 25.83 107 ILE A O 1
ATOM 760 N N . THR A 1 108 ? 8.481 -3.797 29.152 1.00 26.64 108 THR A N 1
ATOM 761 C CA . THR A 1 108 ? 8.322 -3.182 30.466 1.00 28.24 108 THR A CA 1
ATOM 762 C C . THR A 1 108 ? 8.746 -4.153 31.576 1.00 29.78 108 THR A C 1
ATOM 763 O O . THR A 1 108 ? 9.493 -3.772 32.468 1.00 28.27 108 THR A O 1
ATOM 767 N N . LYS A 1 109 ? 8.310 -5.408 31.493 1.00 29.91 109 LYS A N 1
ATOM 768 C CA . LYS A 1 109 ? 8.590 -6.379 32.546 1.00 29.98 109 LYS A CA 1
ATOM 769 C C . LYS A 1 109 ? 10.082 -6.670 32.686 1.00 31.73 109 LYS A C 1
ATOM 770 O O . LYS A 1 109 ? 10.595 -6.735 33.802 1.00 30.90 109 LYS A O 1
ATOM 774 N N . ASN A 1 110 ? 10.763 -6.824 31.549 1.00 30.57 110 ASN A N 1
ATOM 775 C CA . ASN A 1 110 ? 12.132 -7.325 31.517 1.00 29.26 110 ASN A CA 1
ATOM 776 C C . ASN A 1 110 ? 13.191 -6.240 31.353 1.00 29.03 110 ASN A C 1
ATOM 777 O O . ASN A 1 110 ? 14.364 -6.524 31.487 1.00 30.58 110 ASN A O 1
ATOM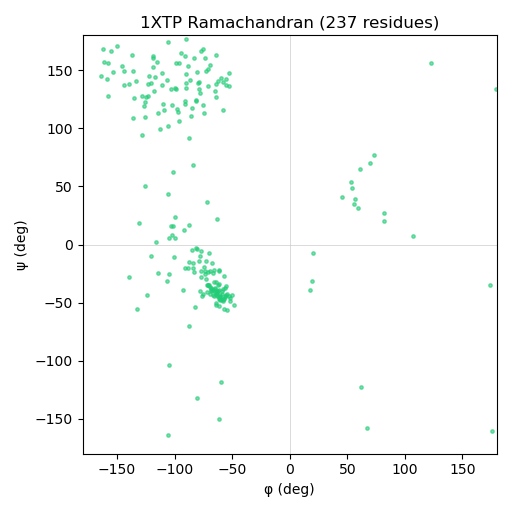 782 N N . LEU A 1 111 ? 12.796 -5.012 31.044 1.00 28.66 111 LEU A N 1
ATOM 783 C CA . LEU A 1 111 ? 13.791 -3.958 30.871 1.00 28.55 111 LEU A CA 1
ATOM 784 C C . LEU A 1 111 ? 13.438 -2.682 31.601 1.00 25.25 111 LEU A C 1
ATOM 785 O O . LEU A 1 111 ? 14.221 -2.192 32.396 1.00 21.87 111 LEU A O 1
ATOM 790 N N . LEU A 1 112 ? 12.262 -2.135 31.334 1.00 23.05 112 LEU A N 1
ATOM 791 C CA . LEU A 1 112 ? 11.984 -0.785 31.768 1.00 22.65 112 LEU A CA 1
ATOM 792 C C . LEU A 1 112 ? 11.807 -0.705 33.274 1.00 22.89 112 LEU A C 1
ATOM 793 O O . LEU A 1 112 ? 12.242 0.288 33.897 1.00 26.94 112 LEU A O 1
ATOM 798 N N . THR A 1 113 ? 11.232 -1.750 33.879 1.00 21.87 113 THR A N 1
ATOM 799 C CA . THR A 1 113 ? 11.045 -1.768 35.333 1.00 21.20 113 THR A CA 1
ATOM 800 C C . THR A 1 113 ? 12.385 -1.839 36.104 1.00 22.24 113 THR A C 1
ATOM 801 O O . THR A 1 113 ? 12.435 -1.542 37.309 1.00 23.47 113 THR A O 1
ATOM 805 N N . LYS A 1 114 ? 13.463 -2.192 35.414 1.00 23.78 114 LYS A N 1
ATOM 806 C CA . LYS A 1 114 ? 14.803 -2.183 36.014 1.00 26.49 114 LYS A CA 1
ATOM 807 C C . LYS A 1 114 ? 15.507 -0.844 35.876 1.00 28.30 114 LYS A C 1
ATOM 808 O O . LYS A 1 114 ? 16.463 -0.592 36.599 1.00 31.13 114 LYS A O 1
ATOM 814 N N . LEU A 1 115 ? 15.065 -0.011 34.931 1.00 28.26 115 LEU A N 1
ATOM 815 C CA . LEU A 1 115 ? 15.751 1.241 34.593 1.00 26.70 115 LEU A CA 1
ATOM 816 C C . LEU A 1 115 ? 14.977 2.522 34.907 1.00 27.21 115 LEU A C 1
ATOM 817 O O . LEU A 1 115 ? 15.584 3.582 35.055 1.00 28.73 115 LEU A O 1
ATOM 822 N N . TYR A 1 116 ? 13.648 2.446 34.963 1.00 27.36 116 TYR A N 1
ATOM 823 C CA . TYR A 1 116 ? 12.819 3.634 35.152 1.00 24.91 116 TYR A CA 1
ATOM 824 C C . TYR A 1 116 ? 11.967 3.532 36.412 1.00 27.13 116 TYR A C 1
ATOM 825 O O . TYR A 1 116 ? 11.433 2.472 36.735 1.00 26.94 116 TYR A O 1
ATOM 834 N N . ALA A 1 117 ? 11.869 4.654 37.130 1.00 25.03 117 ALA A N 1
ATOM 835 C CA . ALA A 1 117 ? 11.059 4.741 38.320 1.00 25.33 117 ALA A CA 1
ATOM 836 C C . ALA A 1 117 ? 9.598 4.344 38.061 1.00 23.71 117 ALA A C 1
ATOM 837 O O . ALA A 1 117 ? 9.005 3.626 38.848 1.00 22.87 117 ALA A O 1
ATOM 839 N N . THR A 1 118 ? 9.029 4.808 36.954 1.00 25.20 118 THR A N 1
ATOM 840 C CA . THR A 1 118 ? 7.657 4.464 36.581 1.00 24.01 118 THR A CA 1
ATOM 841 C C . THR A 1 118 ? 7.589 4.228 35.084 1.00 23.68 118 THR A C 1
ATOM 842 O O . THR A 1 118 ? 8.198 4.962 34.319 1.00 22.12 118 THR A O 1
ATOM 846 N N . THR A 1 119 ? 6.867 3.192 34.671 1.00 24.60 119 THR A N 1
ATOM 847 C CA . THR A 1 119 ? 6.627 2.921 33.262 1.00 23.51 119 THR A CA 1
ATOM 848 C C . THR A 1 119 ? 5.120 2.855 32.968 1.00 22.49 119 THR A C 1
ATOM 849 O O . THR A 1 119 ? 4.408 2.133 33.641 1.00 20.64 119 THR A O 1
ATOM 853 N N . ASP A 1 120 ? 4.661 3.621 31.972 1.00 20.87 120 ASP A N 1
ATOM 854 C CA . ASP A 1 120 ? 3.296 3.533 31.456 1.00 22.74 120 ASP A CA 1
ATOM 855 C C . ASP A 1 120 ? 3.257 2.632 30.216 1.00 24.56 120 ASP A C 1
ATOM 856 O O . ASP A 1 120 ? 4.260 2.485 29.526 1.00 25.64 120 ASP A O 1
ATOM 861 N N . LEU A 1 121 ? 2.085 2.071 29.926 1.00 27.63 121 LEU A N 1
ATOM 862 C CA . LEU A 1 121 ? 1.882 1.125 28.808 1.00 26.22 121 LEU A CA 1
ATOM 863 C C . LEU A 1 121 ? 0.787 1.636 27.875 1.00 26.99 121 LEU A C 1
ATOM 864 O O . LEU A 1 121 ? -0.229 2.140 28.347 1.00 23.65 121 LEU A O 1
ATOM 869 N N . LEU A 1 122 ? 1.005 1.508 26.564 1.00 25.59 122 LEU A N 1
ATOM 870 C CA . LEU A 1 122 ? 0.036 1.914 25.562 1.00 25.01 122 LEU A CA 1
ATOM 871 C C . LEU A 1 122 ? -0.196 0.714 24.635 1.00 24.05 122 LEU A C 1
ATOM 872 O O . LEU A 1 122 ? 0.726 0.272 23.989 1.00 25.35 122 LEU A O 1
ATOM 877 N N . GLU A 1 123 ? -1.422 0.211 24.564 1.00 23.76 123 GLU A N 1
ATOM 878 C CA . GLU A 1 123 ? -1.714 -1.000 23.807 1.00 24.13 123 GLU A CA 1
ATOM 879 C C . GLU A 1 123 ? -3.184 -0.973 23.474 1.00 23.94 123 GLU A C 1
ATOM 880 O O . GLU A 1 123 ? -3.980 -0.727 24.366 1.00 25.25 123 GLU A O 1
ATOM 886 N N . PRO A 1 124 ? -3.548 -1.145 22.190 1.00 22.75 124 PRO A N 1
ATOM 887 C CA . PRO A 1 124 ? -4.955 -1.080 21.772 1.00 23.57 124 PRO A CA 1
ATOM 888 C C . PRO A 1 124 ? -5.760 -2.349 21.930 1.00 23.13 124 PRO A C 1
ATOM 889 O O . PRO A 1 124 ? -6.994 -2.289 21.920 1.00 23.94 124 PRO A O 1
ATOM 893 N N . VAL A 1 125 ? -5.092 -3.494 22.027 1.00 25.47 125 VAL A N 1
ATOM 894 C CA . VAL A 1 125 ? -5.799 -4.774 22.127 1.00 26.73 125 VAL A CA 1
ATOM 895 C C . VAL A 1 125 ? -6.051 -5.163 23.563 1.00 26.15 125 VAL A C 1
ATOM 896 O O . VAL A 1 125 ? -5.126 -5.348 24.347 1.00 24.32 125 VAL A O 1
ATOM 900 N N . LYS A 1 126 ? -7.333 -5.318 23.867 1.00 26.53 126 LYS A N 1
ATOM 901 C CA . LYS A 1 126 ? -7.840 -5.444 25.230 1.00 28.05 126 LYS A CA 1
ATOM 902 C C . LYS A 1 126 ? -7.284 -6.653 25.964 1.00 26.06 126 LYS A C 1
ATOM 903 O O . LYS A 1 126 ? -6.829 -6.528 27.097 1.00 24.48 126 LYS A O 1
ATOM 906 N N . HIS A 1 127 ? -7.290 -7.823 25.332 1.00 26.37 127 HIS A N 1
ATOM 907 C CA . HIS A 1 127 ? -6.778 -9.007 26.031 1.00 25.88 127 HIS A CA 1
ATOM 908 C C . HIS A 1 127 ? -5.255 -8.991 26.180 1.00 24.99 127 HIS A C 1
ATOM 909 O O . HIS A 1 127 ? -4.717 -9.694 27.033 1.00 25.38 127 HIS A O 1
ATOM 924 N N . LEU A 1 129 ? -3.554 -5.994 26.784 1.00 25.93 129 LEU A N 1
ATOM 925 C CA . LEU A 1 129 ? -3.386 -5.036 27.878 1.00 27.96 129 LEU A CA 1
ATOM 926 C C . LEU A 1 129 ? -3.783 -5.608 29.243 1.00 25.98 129 LEU A C 1
ATOM 927 O O . LEU A 1 129 ? -3.138 -5.330 30.258 1.00 25.05 129 LEU A O 1
ATOM 932 N N . GLU A 1 130 ? -4.852 -6.391 29.253 1.00 26.84 130 GLU A N 1
ATOM 933 C CA . GLU A 1 130 ? -5.327 -7.065 30.463 1.00 29.29 130 GLU A CA 1
ATOM 934 C C . GLU A 1 130 ? -4.313 -8.058 31.000 1.00 27.41 130 GLU A C 1
ATOM 935 O O . GLU A 1 130 ? -4.086 -8.132 32.193 1.00 27.64 130 GLU A O 1
ATOM 941 N N . GLU A 1 131 ? -3.711 -8.825 30.109 1.00 27.46 131 GLU A N 1
ATOM 942 C CA . GLU A 1 131 ? -2.660 -9.745 30.501 1.00 28.36 131 GLU A CA 1
ATOM 943 C C . GLU A 1 131 ? -1.407 -9.026 31.023 1.00 28.98 131 GLU A C 1
ATOM 944 O O . GLU A 1 131 ? -0.785 -9.488 31.981 1.00 29.96 131 GLU A O 1
ATOM 950 N N . ALA A 1 132 ? -1.032 -7.920 30.382 1.00 27.46 132 ALA A N 1
ATOM 951 C CA . ALA A 1 132 ? 0.025 -7.040 30.889 1.00 25.39 132 ALA A CA 1
ATOM 952 C C . ALA A 1 132 ? -0.196 -6.620 32.338 1.00 26.82 132 ALA A C 1
ATOM 953 O O . ALA A 1 132 ? 0.746 -6.638 33.138 1.00 25.74 132 ALA A O 1
ATOM 955 N N . LYS A 1 133 ? -1.430 -6.213 32.664 1.00 25.45 133 LYS A N 1
ATOM 956 C CA . LYS A 1 133 ? -1.805 -5.861 34.044 1.00 28.28 133 LYS A CA 1
ATOM 957 C C . LYS A 1 133 ? -1.503 -6.993 35.029 1.00 27.46 133 LYS A C 1
ATOM 958 O O . LYS A 1 133 ? -0.997 -6.743 36.119 1.00 32.69 133 LYS A O 1
ATOM 964 N N . ARG A 1 134 ? -1.807 -8.227 34.635 1.00 29.04 134 ARG A N 1
ATOM 965 C CA . ARG A 1 134 ? -1.519 -9.400 35.471 1.00 35.11 134 ARG A CA 1
ATOM 966 C C . ARG A 1 134 ? -0.024 -9.708 35.541 1.00 33.52 134 ARG A C 1
ATOM 967 O O . ARG A 1 134 ? 0.494 -10.055 36.586 1.00 34.27 134 ARG A O 1
ATOM 975 N N . GLU A 1 135 ? 0.663 -9.584 34.418 1.00 33.53 135 GLU A N 1
ATOM 976 C CA . GLU A 1 135 ? 2.067 -9.938 34.371 1.00 35.28 135 GLU A CA 1
ATOM 977 C C . GLU A 1 135 ? 2.901 -8.881 35.094 1.00 32.20 135 GLU A C 1
ATOM 978 O O . GLU A 1 135 ? 3.987 -9.180 35.590 1.00 32.03 135 GLU A O 1
ATOM 984 N N . LEU A 1 136 ? 2.358 -7.671 35.208 1.00 30.74 136 LEU A N 1
ATOM 985 C CA . LEU A 1 136 ? 3.065 -6.564 35.818 1.00 29.15 136 LEU A CA 1
ATOM 986 C C . LEU A 1 136 ? 2.600 -6.248 37.233 1.00 29.91 136 LEU A C 1
ATOM 987 O 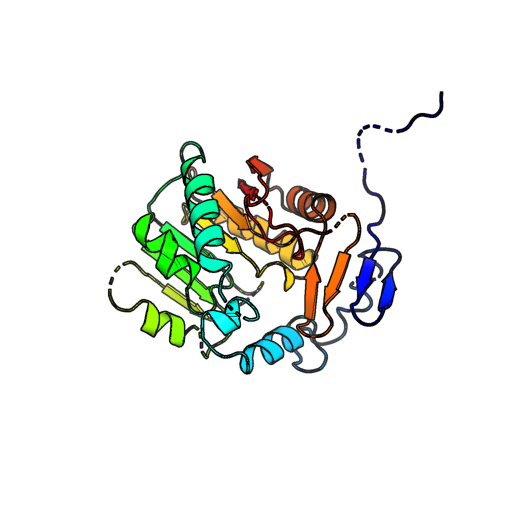O . LEU A 1 136 ? 2.936 -5.206 37.770 1.00 28.61 136 LEU A O 1
ATOM 992 N N . ALA A 1 137 ? 1.873 -7.162 37.865 1.00 31.43 137 ALA A N 1
ATOM 993 C CA . ALA A 1 137 ? 1.343 -6.895 39.198 1.00 29.19 137 ALA A CA 1
ATOM 994 C C . ALA A 1 137 ? 2.466 -6.726 40.230 1.00 29.86 137 ALA A C 1
ATOM 995 O O . ALA A 1 137 ? 3.396 -7.529 40.288 1.00 29.07 137 ALA A O 1
ATOM 997 N N . GLY A 1 138 ? 2.369 -5.671 41.037 1.00 31.01 138 GLY A N 1
ATOM 998 C CA . GLY A 1 138 ? 3.407 -5.334 42.027 1.00 32.77 138 GLY A CA 1
ATOM 999 C C . GLY A 1 138 ? 4.731 -4.832 41.459 1.00 35.02 138 GLY A C 1
ATOM 1000 O O . GLY A 1 138 ? 5.802 -5.060 42.051 1.00 38.93 138 GLY A O 1
ATOM 1009 N N . PRO A 1 140 ? 6.798 -1.341 39.342 1.00 29.12 140 PRO A N 1
ATOM 1010 C CA . PRO A 1 140 ? 6.716 0.127 39.182 1.00 28.73 140 PRO A CA 1
ATOM 1011 C C . PRO A 1 140 ? 6.075 0.587 37.870 1.00 27.47 140 PRO A C 1
ATOM 1012 O O . PRO A 1 140 ? 6.700 1.262 37.054 1.00 25.92 140 PRO A O 1
ATOM 1016 N N . VAL A 1 141 ? 4.813 0.235 37.693 1.00 28.19 141 VAL A N 1
ATOM 1017 C CA . VAL A 1 141 ? 4.075 0.562 36.476 1.00 31.48 141 VAL A CA 1
ATOM 1018 C C . VAL A 1 141 ? 3.008 1.599 36.831 1.00 31.12 141 VAL A C 1
ATOM 1019 O O . VAL A 1 141 ? 2.497 1.613 37.955 1.00 29.18 141 VAL A O 1
ATOM 1023 N N . GLY A 1 142 ? 2.712 2.486 35.885 1.00 30.85 142 GLY A N 1
ATOM 1024 C CA . GLY A 1 142 ? 1.762 3.573 36.100 1.00 29.26 142 GLY A CA 1
ATOM 1025 C C . GLY A 1 142 ? 0.440 3.298 35.410 1.00 29.40 142 GLY A C 1
ATOM 1026 O O . GLY A 1 142 ? -0.349 2.473 35.874 1.00 31.97 142 GLY A O 1
ATOM 1027 N N . LYS A 1 143 ? 0.218 3.963 34.283 1.00 26.92 143 LYS A N 1
ATOM 1028 C CA . LYS A 1 143 ? -1.040 3.890 33.554 1.00 29.22 143 LYS A CA 1
ATOM 1029 C C . LYS A 1 143 ? -1.022 2.770 32.517 1.00 28.96 143 LYS A C 1
ATOM 1030 O O . LYS A 1 143 ? 0.021 2.480 31.912 1.00 24.34 143 LYS A O 1
ATOM 1034 N N . PHE A 1 144 ? -2.199 2.168 32.313 1.00 28.53 144 PHE A N 1
ATOM 1035 C CA . PHE A 1 144 ? -2.452 1.188 31.256 1.00 26.24 144 PHE A CA 1
ATOM 1036 C C . PHE A 1 144 ? -3.406 1.788 30.256 1.00 27.32 144 PHE A C 1
ATOM 1037 O O . PHE A 1 144 ? -4.616 1.804 30.488 1.00 28.15 144 PHE A O 1
ATOM 1045 N N . ILE A 1 145 ? -2.856 2.277 29.146 1.00 26.30 145 ILE A N 1
ATOM 1046 C CA . ILE A 1 145 ? -3.618 3.057 28.189 1.00 23.88 145 ILE A CA 1
ATOM 1047 C C . ILE A 1 145 ? -4.110 2.170 27.042 1.00 25.19 145 ILE A C 1
ATOM 1048 O O . ILE A 1 145 ? -3.324 1.650 26.270 1.00 22.91 145 ILE A O 1
ATOM 1053 N N . LEU A 1 146 ? -5.429 2.010 26.952 1.00 26.35 146 LEU A N 1
ATOM 1054 C CA . LEU A 1 146 ? -6.039 1.220 25.904 1.00 28.01 146 LEU A CA 1
ATOM 1055 C C . LEU A 1 146 ? -6.267 2.141 24.716 1.00 28.89 146 LEU A C 1
ATOM 1056 O O . LEU A 1 146 ? -7.304 2.795 24.606 1.00 32.66 146 LEU A O 1
ATOM 1061 N N . ALA A 1 147 ? -5.281 2.194 23.829 1.00 29.55 147 ALA A N 1
ATOM 1062 C CA . ALA A 1 147 ? -5.376 3.022 22.650 1.00 26.46 147 ALA A CA 1
ATOM 1063 C C . ALA A 1 147 ? -4.364 2.568 21.618 1.00 27.36 147 ALA A C 1
ATOM 1064 O O . ALA A 1 147 ? -3.371 1.921 21.958 1.00 27.56 147 ALA A O 1
ATOM 1066 N N . SER A 1 148 ? -4.629 2.885 20.351 1.00 27.35 148 SER A N 1
ATOM 1067 C CA . SER A 1 148 ? -3.609 2.791 19.313 1.00 25.89 148 SER A CA 1
ATOM 1068 C C . SER A 1 148 ? -2.730 4.029 19.372 1.00 26.23 148 SER A C 1
ATOM 1069 O O . SER A 1 148 ? -3.132 5.065 19.908 1.00 26.26 148 SER A O 1
ATOM 1080 N N . GLU A 1 150 ? -1.813 5.949 16.977 1.00 25.33 150 GLU A N 1
ATOM 1081 C CA . GLU A 1 150 ? -2.302 7.007 16.103 1.00 26.37 150 GLU A CA 1
ATOM 1082 C C . GLU A 1 150 ? -3.548 7.740 16.636 1.00 26.03 150 GLU A C 1
ATOM 1083 O O . GLU A 1 150 ? -3.971 8.752 16.058 1.00 23.59 150 GLU A O 1
ATOM 1089 N N . THR A 1 151 ? -4.109 7.239 17.734 1.00 26.39 151 THR A N 1
ATOM 1090 C CA . THR A 1 151 ? -5.241 7.884 18.422 1.00 28.14 151 THR A CA 1
ATOM 1091 C C . THR A 1 151 ? -4.924 8.355 19.846 1.00 27.80 151 THR A C 1
ATOM 1092 O O . THR A 1 151 ? -5.794 8.870 20.540 1.00 26.34 151 THR A O 1
ATOM 1096 N N . ALA A 1 152 ? -3.681 8.168 20.277 1.00 27.84 152 ALA A N 1
ATOM 1097 C CA . ALA A 1 152 ? -3.279 8.474 21.642 1.00 27.51 152 ALA A CA 1
ATOM 1098 C C . ALA A 1 152 ? -2.878 9.928 21.789 1.00 28.25 152 ALA A C 1
ATOM 1099 O O . ALA A 1 152 ? -2.244 10.495 20.900 1.00 32.39 152 ALA A O 1
ATOM 1101 N N . THR A 1 153 ? -3.244 10.528 22.917 1.00 28.40 153 THR A N 1
ATOM 1102 C CA . THR A 1 153 ? -2.770 11.868 23.277 1.00 26.52 153 THR A CA 1
ATOM 1103 C C . THR A 1 153 ? -1.813 11.749 24.449 1.00 24.19 153 THR A C 1
ATOM 1104 O O . THR A 1 153 ? -2.170 11.220 25.509 1.00 25.33 153 THR A O 1
ATOM 1108 N N . LEU A 1 154 ? -0.587 12.215 24.249 1.00 22.61 154 LEU A N 1
ATOM 1109 C CA . LEU A 1 154 ? 0.443 12.151 25.276 1.00 21.80 154 LEU A CA 1
ATOM 1110 C C . LEU A 1 154 ? 0.759 13.554 25.792 1.00 23.00 154 LEU A C 1
ATOM 1111 O O . LEU A 1 154 ? 0.867 14.503 25.016 1.00 26.05 154 LEU A O 1
ATOM 1116 N N . PRO A 1 155 ? 0.911 13.694 27.113 1.00 25.58 155 PRO A N 1
ATOM 1117 C CA . PRO A 1 155 ? 1.150 15.001 27.717 1.00 24.12 155 PRO A CA 1
ATOM 1118 C C . PRO A 1 155 ? 2.568 15.465 27.419 1.00 23.78 155 PRO A C 1
ATOM 1119 O O . PRO A 1 155 ? 3.460 14.642 27.252 1.00 24.75 155 PRO A O 1
ATOM 1123 N N . PRO A 1 156 ? 2.779 16.770 27.317 1.00 26.23 156 PRO A N 1
ATOM 1124 C CA . PRO A 1 156 ? 4.118 17.264 26.997 1.00 26.21 156 PRO A CA 1
ATOM 1125 C C . PRO A 1 156 ? 5.110 17.056 28.134 1.00 26.11 156 PRO A C 1
ATOM 1126 O O . PRO A 1 156 ? 4.713 16.920 29.287 1.00 28.62 156 PRO A O 1
ATOM 1130 N N . ASN A 1 157 ? 6.392 16.978 27.786 1.00 25.10 157 ASN A N 1
ATOM 1131 C CA . ASN A 1 157 ? 7.462 17.046 28.764 1.00 24.76 157 ASN A CA 1
ATOM 1132 C C . ASN A 1 157 ? 7.286 16.031 29.895 1.00 22.85 157 ASN A C 1
ATOM 1133 O O . ASN A 1 157 ? 7.288 16.404 31.047 1.00 22.71 157 ASN A O 1
ATOM 1138 N N . THR A 1 158 ? 7.121 14.758 29.560 1.00 23.31 158 THR A N 1
ATOM 1139 C CA . THR A 1 158 ? 6.783 13.734 30.556 1.00 22.58 158 THR A CA 1
ATOM 1140 C C . THR A 1 158 ? 7.747 12.561 30.603 1.00 24.31 158 THR A C 1
ATOM 1141 O O . THR A 1 158 ? 8.107 12.088 31.684 1.00 25.99 158 THR A O 1
ATOM 1145 N N . TYR A 1 159 ? 8.141 12.059 29.442 1.00 22.45 159 TYR A N 1
ATOM 1146 C CA . TYR A 1 159 ? 8.896 10.814 29.382 1.00 21.13 159 TYR A CA 1
ATOM 1147 C C . TYR A 1 159 ? 10.398 10.963 29.132 1.00 20.67 159 TYR A C 1
ATOM 1148 O O . TYR A 1 159 ? 10.839 11.718 28.251 1.00 22.64 159 TYR A O 1
ATOM 1157 N N . ASP A 1 160 ? 11.173 10.223 29.923 1.00 20.71 160 ASP A N 1
ATOM 1158 C CA . ASP A 1 160 ? 12.606 10.074 29.705 1.00 21.17 160 ASP A CA 1
ATOM 1159 C C . ASP A 1 160 ? 12.898 8.966 28.656 1.00 23.09 160 ASP A C 1
ATOM 1160 O O . ASP A 1 160 ? 13.948 8.978 27.996 1.00 21.99 160 ASP A O 1
ATOM 1165 N N . LEU A 1 161 ? 11.976 8.024 28.482 1.00 22.74 161 LEU A N 1
ATOM 1166 C CA . LEU A 1 161 ? 12.103 7.088 27.362 1.00 25.14 161 LEU A CA 1
ATOM 1167 C C . LEU A 1 161 ? 10.750 6.745 26.791 1.00 25.08 161 LEU A C 1
ATOM 1168 O O . LEU A 1 161 ? 9.806 6.567 27.535 1.00 26.25 161 LEU A O 1
ATOM 1173 N N . ILE A 1 162 ? 10.663 6.704 25.463 1.00 25.98 162 ILE A N 1
ATOM 1174 C CA . ILE A 1 162 ? 9.455 6.282 24.763 1.00 25.76 162 ILE A CA 1
ATOM 1175 C C . ILE A 1 162 ? 9.846 5.157 23.816 1.00 23.67 162 ILE A C 1
ATOM 1176 O O . ILE A 1 162 ? 10.536 5.366 22.820 1.00 22.84 162 ILE A O 1
ATOM 1181 N N . VAL A 1 163 ? 9.395 3.962 24.164 1.00 24.18 163 VAL A N 1
ATOM 1182 C CA . VAL A 1 163 ? 9.739 2.745 23.464 1.00 24.98 163 VAL A CA 1
ATOM 1183 C C . VAL A 1 163 ? 8.732 2.421 22.341 1.00 24.26 163 VAL A C 1
ATOM 1184 O O . VAL A 1 163 ? 7.553 2.316 22.588 1.00 22.95 163 VAL A O 1
ATOM 1188 N N . ILE A 1 164 ? 9.219 2.280 21.110 1.00 25.05 164 ILE A N 1
ATOM 1189 C CA . ILE A 1 164 ? 8.392 1.871 19.984 1.00 22.21 164 ILE A CA 1
ATOM 1190 C C . ILE A 1 164 ? 9.110 0.698 19.305 1.00 21.09 164 ILE A C 1
ATOM 1191 O O . ILE A 1 164 ? 9.989 0.879 18.461 1.00 24.60 164 ILE A O 1
ATOM 1196 N N . GLN A 1 165 ? 8.746 -0.513 19.690 1.00 23.55 165 GLN A N 1
ATOM 1197 C CA . GLN A 1 165 ? 9.419 -1.705 19.206 1.00 26.12 165 GLN A CA 1
ATOM 1198 C C . GLN A 1 165 ? 8.432 -2.658 18.595 1.00 26.15 165 GLN A C 1
ATOM 1199 O O . GLN A 1 165 ? 7.447 -3.022 19.244 1.00 26.57 165 GLN A O 1
ATOM 1205 N N . TRP A 1 166 ? 8.715 -3.071 17.359 1.00 25.54 166 TRP A N 1
ATOM 1206 C CA . TRP A 1 166 ? 7.906 -4.059 16.633 1.00 26.89 166 TRP A CA 1
ATOM 1207 C C . TRP A 1 166 ? 6.415 -3.651 16.534 1.00 26.09 166 TRP A C 1
ATOM 1208 O O . TRP A 1 166 ? 5.514 -4.487 16.550 1.00 28.54 166 TRP A O 1
ATOM 1219 N N . THR A 1 167 ? 6.176 -2.353 16.407 1.00 25.69 167 THR A N 1
ATOM 1220 C CA . THR A 1 167 ? 4.817 -1.836 16.401 1.00 25.65 167 THR A CA 1
ATOM 1221 C C . THR A 1 167 ? 4.629 -0.716 15.375 1.00 24.52 167 THR A C 1
ATOM 1222 O O . THR A 1 167 ? 3.547 -0.558 14.833 1.00 24.99 167 THR A O 1
ATOM 1226 N N . ALA A 1 168 ? 5.668 0.031 15.038 1.00 25.22 168 ALA A N 1
ATOM 1227 C CA . ALA A 1 168 ? 5.474 1.100 14.050 1.00 25.22 168 ALA A CA 1
ATOM 1228 C C . ALA A 1 168 ? 5.235 0.560 12.630 1.00 24.99 168 ALA A C 1
ATOM 1229 O O . ALA A 1 168 ? 4.928 1.322 11.724 1.00 25.83 168 ALA A O 1
ATOM 1231 N N . ILE A 1 169 ? 5.380 -0.745 12.449 1.00 22.16 169 ILE A N 1
ATOM 1232 C CA . ILE A 1 169 ? 4.995 -1.429 11.216 1.00 24.14 169 ILE A CA 1
ATOM 1233 C C . ILE A 1 169 ? 3.497 -1.317 10.900 1.00 24.04 169 ILE A C 1
ATOM 1234 O O . ILE A 1 169 ? 3.103 -1.423 9.736 1.00 24.57 169 ILE A O 1
ATOM 1239 N N . TYR A 1 170 ? 2.677 -1.059 11.922 1.00 24.17 170 TYR A N 1
ATOM 1240 C CA . TYR A 1 170 ? 1.221 -0.934 11.784 1.00 24.49 170 TYR A CA 1
ATOM 1241 C C . TYR A 1 170 ? 0.749 0.472 11.435 1.00 24.70 170 TYR A C 1
ATOM 1242 O O . TYR A 1 170 ? -0.391 0.646 11.023 1.00 25.48 170 TYR A O 1
ATOM 1251 N N . LEU A 1 171 ? 1.626 1.459 11.596 1.00 25.13 171 LEU A N 1
ATOM 1252 C CA . LEU A 1 171 ? 1.308 2.833 11.263 1.00 26.20 171 LEU A CA 1
ATOM 1253 C C . LEU A 1 171 ? 1.418 3.115 9.769 1.00 24.06 171 LEU A C 1
ATOM 1254 O O . LEU A 1 171 ? 2.358 2.662 9.123 1.00 24.72 171 LEU A O 1
ATOM 1259 N N . THR A 1 172 ? 0.470 3.887 9.226 1.00 20.97 172 THR A N 1
ATOM 1260 C CA . THR A 1 172 ? 0.681 4.478 7.896 1.00 21.91 172 THR A CA 1
ATOM 1261 C C . THR A 1 172 ? 1.849 5.437 7.998 1.00 23.67 172 THR A C 1
ATOM 1262 O O . THR A 1 172 ? 2.215 5.849 9.089 1.00 22.19 172 THR A O 1
ATOM 1266 N N . ASP A 1 173 ? 2.432 5.827 6.875 1.00 28.00 173 ASP A N 1
ATOM 1267 C CA . ASP A 1 173 ? 3.543 6.773 6.928 1.00 26.21 173 ASP A CA 1
ATOM 1268 C C . ASP A 1 173 ? 3.103 8.125 7.475 1.00 27.04 173 ASP A C 1
ATOM 1269 O O . ASP A 1 173 ? 3.866 8.775 8.209 1.00 22.66 173 ASP A O 1
ATOM 1274 N N . ALA A 1 174 ? 1.916 8.571 7.054 1.00 22.34 174 ALA A N 1
ATOM 1275 C CA . ALA A 1 174 ? 1.343 9.806 7.547 1.00 24.12 174 ALA A CA 1
ATOM 1276 C C . ALA A 1 174 ? 1.235 9.792 9.064 1.00 25.63 174 ALA A C 1
ATOM 1277 O O . ALA A 1 174 ? 1.577 10.778 9.712 1.00 29.18 174 ALA A O 1
ATOM 1279 N N . ASP A 1 175 ? 0.747 8.680 9.627 1.00 26.94 175 ASP A N 1
ATOM 1280 C CA . ASP A 1 175 ? 0.541 8.571 11.070 1.00 23.50 175 ASP A CA 1
ATOM 1281 C C . ASP A 1 175 ? 1.848 8.332 11.826 1.00 22.69 175 ASP A C 1
ATOM 1282 O O . ASP A 1 175 ? 1.951 8.726 12.977 1.00 21.62 175 ASP A O 1
ATOM 1287 N N . PHE A 1 176 ? 2.812 7.701 11.157 1.00 20.46 176 PHE A N 1
ATOM 1288 C CA . PHE A 1 176 ? 4.190 7.498 11.648 1.00 22.60 176 PHE A CA 1
ATOM 1289 C C . PHE A 1 176 ? 4.791 8.880 11.850 1.00 25.95 176 PHE A C 1
ATOM 1290 O O . PHE A 1 176 ? 5.255 9.212 12.938 1.00 26.60 176 PHE A O 1
ATOM 1298 N N . VAL A 1 177 ? 4.733 9.712 10.806 1.00 24.73 177 VAL A N 1
ATOM 1299 C CA . VAL A 1 177 ? 5.234 11.069 10.915 1.00 23.36 177 VAL A CA 1
ATOM 1300 C C . VAL A 1 177 ? 4.584 11.817 12.089 1.00 23.28 177 VAL A C 1
ATOM 1301 O O . VAL A 1 177 ? 5.293 12.323 12.969 1.00 24.94 177 VAL A O 1
ATOM 1305 N N . LYS A 1 178 ? 3.253 11.882 12.101 1.00 22.86 178 LYS A N 1
ATOM 1306 C CA . LYS A 1 178 ? 2.494 12.506 13.196 1.00 23.80 178 LYS A CA 1
ATOM 1307 C C . LYS A 1 178 ? 2.872 11.994 14.572 1.00 22.16 178 LYS A C 1
ATOM 1308 O O . LYS A 1 178 ? 3.093 12.780 15.494 1.00 20.86 178 LYS A O 1
ATOM 1312 N N . PHE A 1 179 ? 2.925 10.678 14.717 1.00 19.11 179 PHE A N 1
ATOM 1313 C CA . PHE A 1 179 ? 3.143 10.089 16.019 1.00 21.68 179 PHE A CA 1
ATOM 1314 C C . PHE A 1 179 ? 4.538 10.370 16.572 1.00 24.76 179 PHE A C 1
ATOM 1315 O O . PHE A 1 179 ? 4.672 10.605 17.755 1.00 25.12 179 PHE A O 1
ATOM 1323 N N . PHE A 1 180 ? 5.561 10.363 15.724 1.00 24.06 180 PHE A N 1
ATOM 1324 C CA . PHE A 1 180 ? 6.932 10.574 16.205 1.00 25.60 180 PHE A CA 1
ATOM 1325 C C . PHE A 1 180 ? 7.157 12.017 16.663 1.00 26.89 180 PHE A C 1
ATOM 1326 O O . PHE A 1 180 ? 7.870 12.258 17.640 1.00 23.62 180 PHE A O 1
ATOM 1334 N N . LYS A 1 181 ? 6.502 12.953 15.978 1.00 26.51 181 LYS A N 1
ATOM 1335 C CA . LYS A 1 181 ? 6.515 14.361 16.340 1.00 27.86 181 LYS A CA 1
ATOM 1336 C C . LYS A 1 181 ? 5.748 14.571 17.656 1.00 26.73 181 LYS A C 1
ATOM 1337 O O . LYS A 1 181 ? 6.158 15.355 18.499 1.00 29.69 181 LYS A O 1
ATOM 1341 N N . HIS A 1 182 ? 4.657 13.835 17.837 1.00 27.23 182 HIS A N 1
ATOM 1342 C CA . HIS A 1 182 ? 3.887 13.880 19.068 1.00 26.89 182 HIS A CA 1
ATOM 1343 C C . HIS A 1 182 ? 4.663 13.276 20.262 1.00 28.11 182 HIS A C 1
ATOM 1344 O O . HIS A 1 182 ? 4.585 13.770 21.407 1.00 26.61 182 HIS A O 1
ATOM 1351 N N . CYS A 1 183 ? 5.389 12.195 20.002 1.00 27.44 183 CYS A N 1
ATOM 1352 C CA . CYS A 1 183 ? 6.297 11.622 21.001 1.00 28.29 183 CYS A CA 1
ATOM 1353 C C . CYS A 1 183 ? 7.402 12.588 21.399 1.00 25.47 183 CYS A C 1
ATOM 1354 O O . CYS A 1 183 ? 7.843 12.604 22.546 1.00 23.50 183 CYS A O 1
ATOM 1357 N N . GLN A 1 184 ? 7.858 13.382 20.444 1.00 25.35 184 GLN A N 1
ATOM 1358 C CA . GLN A 1 184 ? 8.941 14.312 20.688 1.00 24.35 184 GLN A CA 1
ATOM 1359 C C . GLN A 1 184 ? 8.526 15.339 21.733 1.00 23.50 184 GLN A C 1
ATOM 1360 O O . GLN A 1 184 ? 9.293 15.640 22.635 1.00 24.21 184 GLN A O 1
ATOM 1366 N N . GLN A 1 185 ? 7.315 15.866 21.607 1.00 22.84 185 GLN A N 1
ATOM 1367 C CA . GLN A 1 185 ? 6.817 16.863 22.552 1.00 25.62 185 GLN A CA 1
ATOM 1368 C C . GLN A 1 185 ? 6.503 16.268 23.933 1.00 25.24 185 GLN A C 1
ATOM 1369 O O . GLN A 1 185 ? 6.521 16.979 24.943 1.00 26.74 185 GLN A O 1
ATOM 1375 N N . ALA A 1 186 ? 6.243 14.963 23.967 1.00 23.19 186 ALA A N 1
ATOM 1376 C CA . ALA A 1 186 ? 6.040 14.232 25.210 1.00 21.00 186 ALA A CA 1
ATOM 1377 C C . ALA A 1 186 ? 7.346 13.915 25.944 1.00 23.66 186 ALA A C 1
ATOM 1378 O O . ALA A 1 186 ? 7.308 13.468 27.093 1.00 23.71 186 ALA A O 1
ATOM 1380 N N . LEU A 1 187 ? 8.502 14.131 25.310 1.00 22.80 187 LEU A N 1
ATOM 1381 C CA . LEU A 1 187 ? 9.774 13.866 25.989 1.00 23.43 187 LEU A CA 1
ATOM 1382 C C . LEU A 1 187 ? 10.174 14.984 26.910 1.00 21.37 187 LEU A C 1
ATOM 1383 O O . LEU A 1 187 ? 9.882 16.140 26.641 1.00 19.30 187 LEU A O 1
ATOM 1388 N N . THR A 1 188 ? 10.858 14.621 27.984 1.00 25.58 188 THR A N 1
ATOM 1389 C CA . THR A 1 188 ? 11.606 15.595 28.803 1.00 29.51 188 THR A CA 1
ATOM 1390 C C . THR A 1 188 ? 12.906 16.008 28.090 1.00 27.40 188 THR A C 1
ATOM 1391 O O . THR A 1 188 ? 13.304 15.388 27.104 1.00 25.21 188 THR A O 1
ATOM 1395 N N . PRO A 1 189 ? 13.580 17.057 28.590 1.00 27.13 189 PRO A N 1
ATOM 1396 C CA . PRO A 1 189 ? 14.864 17.417 27.969 1.00 25.70 189 PRO A CA 1
ATOM 1397 C C . PRO A 1 189 ? 15.921 16.293 27.936 1.00 25.54 189 PRO A C 1
ATOM 1398 O O . PRO A 1 189 ? 16.774 16.287 27.052 1.00 24.45 189 PRO A O 1
ATOM 1402 N N . ASN A 1 190 ? 15.859 15.353 28.880 1.00 24.24 190 ASN A N 1
ATOM 1403 C CA . ASN A 1 190 ? 16.757 14.201 28.886 1.00 23.18 190 ASN A CA 1
ATOM 1404 C C . ASN A 1 190 ? 16.094 12.948 28.314 1.00 23.14 190 ASN A C 1
ATOM 1405 O O . ASN A 1 190 ? 16.489 11.817 28.610 1.00 21.18 190 ASN A O 1
ATOM 1410 N N . GLY A 1 191 ? 15.080 13.141 27.487 1.00 19.89 191 GLY A N 1
ATOM 1411 C CA . GLY A 1 191 ? 14.348 12.009 26.969 1.00 22.35 191 GLY A CA 1
ATOM 1412 C C . GLY A 1 191 ? 14.780 11.607 25.569 1.00 18.88 191 GLY A C 1
ATOM 1413 O O . GLY A 1 191 ? 15.301 12.409 24.807 1.00 18.59 191 GLY A O 1
ATOM 1414 N N . TYR A 1 192 ? 14.541 10.345 25.235 1.00 22.82 192 TYR A N 1
ATOM 1415 C CA . TYR A 1 192 ? 14.746 9.846 23.888 1.00 23.43 192 TYR A CA 1
ATOM 1416 C C . TYR A 1 192 ? 13.564 8.967 23.496 1.00 23.61 192 TYR A C 1
ATOM 1417 O O . TYR A 1 192 ? 12.946 8.316 24.357 1.00 23.21 192 TYR A O 1
ATOM 1426 N N . ILE A 1 193 ? 13.250 8.948 22.205 1.00 22.17 193 ILE A N 1
ATOM 1427 C CA . ILE A 1 193 ? 12.457 7.848 21.636 1.00 26.19 193 ILE A CA 1
ATOM 1428 C C . ILE A 1 193 ? 13.403 6.694 21.380 1.00 24.84 193 ILE A C 1
ATOM 1429 O O . ILE A 1 193 ? 14.379 6.847 20.671 1.00 27.31 193 ILE A O 1
ATOM 1434 N N . PHE A 1 194 ? 13.115 5.535 21.957 1.00 28.15 194 PHE A N 1
ATOM 1435 C CA . PHE A 1 194 ? 13.817 4.322 21.586 1.00 27.04 194 PHE A CA 1
ATOM 1436 C C . PHE A 1 194 ? 12.982 3.544 20.544 1.00 27.10 194 PHE A C 1
ATOM 1437 O O . PHE A 1 194 ? 11.974 2.930 20.877 1.00 25.62 194 PHE A O 1
ATOM 1445 N N . PHE A 1 195 ? 13.435 3.569 19.293 1.00 24.53 195 PHE A N 1
ATOM 1446 C CA . PHE A 1 195 ? 12.724 2.936 18.183 1.00 26.49 195 PHE A CA 1
ATOM 1447 C C . PHE A 1 195 ? 13.493 1.708 17.720 1.00 24.10 195 PHE A C 1
ATOM 1448 O O . PHE A 1 195 ? 14.625 1.822 17.269 1.00 24.70 195 PHE A O 1
ATOM 1456 N N . LYS A 1 196 ? 12.884 0.532 17.877 1.00 27.99 196 LYS A N 1
ATOM 1457 C CA . LYS A 1 196 ? 13.509 -0.739 17.505 1.00 27.15 196 LYS A CA 1
ATOM 1458 C C . LYS A 1 196 ? 12.597 -1.494 16.556 1.00 26.96 196 LYS A C 1
ATOM 1459 O O . LYS A 1 196 ? 11.466 -1.802 16.896 1.00 27.86 196 LYS A O 1
ATOM 1465 N N . GLU A 1 197 ? 13.113 -1.825 15.377 1.00 25.80 197 GLU A N 1
ATOM 1466 C CA . GLU A 1 197 ? 12.273 -2.368 14.326 1.00 27.48 197 GLU A CA 1
ATOM 1467 C C . GLU A 1 197 ? 13.069 -3.169 13.301 1.00 27.71 197 GLU A C 1
ATOM 1468 O O . GLU A 1 197 ? 14.277 -2.939 13.111 1.00 26.25 197 GLU A O 1
ATOM 1474 N N . ASN A 1 198 ? 12.360 -4.081 12.633 1.00 23.04 198 ASN A N 1
ATOM 1475 C CA . ASN A 1 198 ? 12.856 -4.767 11.466 1.00 25.02 198 ASN A CA 1
ATOM 1476 C C . ASN A 1 198 ? 13.126 -3.771 10.331 1.00 30.44 198 ASN A C 1
ATOM 1477 O O . ASN A 1 198 ? 12.373 -2.821 10.119 1.00 32.20 198 ASN A O 1
ATOM 1482 N N . CYS A 1 199 ? 14.213 -4.015 9.614 1.00 33.45 199 CYS A N 1
ATOM 1483 C CA . CYS A 1 199 ? 14.724 -3.120 8.598 1.00 37.28 199 CYS A CA 1
ATOM 1484 C C . CYS A 1 199 ? 14.930 -3.920 7.305 1.00 39.85 199 CYS A C 1
ATOM 1485 O O . CYS A 1 199 ? 15.578 -4.967 7.333 1.00 42.37 199 CYS A O 1
ATOM 1488 N N . SER A 1 200 ? 14.378 -3.452 6.184 1.00 42.81 200 SER A N 1
ATOM 1489 C CA . SER A 1 200 ? 14.586 -4.123 4.889 1.00 42.50 200 SER A CA 1
ATOM 1490 C C . SER A 1 200 ? 16.073 -4.159 4.550 1.00 43.75 200 SER A C 1
ATOM 1491 O O . SER A 1 200 ? 16.777 -3.160 4.745 1.00 46.40 200 SER A O 1
ATOM 1494 N N . ASP A 1 203 ? 16.378 -1.351 0.047 1.00 34.29 203 ASP A N 1
ATOM 1495 C CA . ASP A 1 203 ? 15.727 -0.046 -0.061 1.00 36.49 203 ASP A CA 1
ATOM 1496 C C . ASP A 1 203 ? 14.245 -0.138 -0.514 1.00 37.47 203 ASP A C 1
ATOM 1497 O O . ASP A 1 203 ? 13.665 0.853 -0.942 1.00 42.96 203 ASP A O 1
ATOM 1500 N N . ARG A 1 204 ? 13.645 -1.319 -0.424 1.00 35.06 204 ARG A N 1
ATOM 1501 C CA . ARG A 1 204 ? 12.236 -1.500 -0.808 1.00 36.69 204 ARG A CA 1
ATOM 1502 C C . ARG A 1 204 ? 11.422 -1.955 0.390 1.00 34.60 204 ARG A C 1
ATOM 1503 O O . ARG A 1 204 ? 11.957 -2.584 1.306 1.00 40.78 204 ARG A O 1
ATOM 1511 N N . PHE A 1 205 ? 10.132 -1.628 0.390 1.00 33.60 205 PHE A N 1
ATOM 1512 C CA . PHE A 1 205 ? 9.252 -2.013 1.487 1.00 31.07 205 PHE A CA 1
ATOM 1513 C C . PHE A 1 205 ? 8.545 -3.305 1.165 1.00 29.58 205 PHE A C 1
ATOM 1514 O O . PHE A 1 205 ? 8.520 -3.738 0.010 1.00 29.36 205 PHE A O 1
ATOM 1522 N N . LEU A 1 206 ? 7.982 -3.900 2.215 1.00 27.22 206 LEU A N 1
ATOM 1523 C CA . LEU A 1 206 ? 7.208 -5.130 2.125 1.00 28.72 206 LEU A CA 1
ATOM 1524 C C . LEU A 1 206 ? 5.973 -4.971 2.985 1.00 28.01 206 LEU A C 1
ATOM 1525 O O . LEU A 1 206 ? 6.079 -4.942 4.216 1.00 25.90 206 LEU A O 1
ATOM 1530 N N . VAL A 1 207 ? 4.819 -4.849 2.329 1.00 25.81 207 VAL A N 1
ATOM 1531 C CA . VAL A 1 207 ? 3.517 -4.927 3.004 1.00 25.54 207 VAL A CA 1
ATOM 1532 C C . VAL A 1 207 ? 3.186 -6.403 3.348 1.00 23.87 207 VAL A C 1
ATOM 1533 O O . VAL A 1 207 ? 3.097 -7.282 2.469 1.00 22.79 207 VAL A O 1
ATOM 1537 N N . ASP A 1 208 ? 3.010 -6.655 4.636 1.00 22.41 208 ASP A N 1
ATOM 1538 C CA . ASP A 1 208 ? 2.545 -7.960 5.112 1.00 24.34 208 ASP A CA 1
ATOM 1539 C C . ASP A 1 208 ? 1.005 -7.971 5.080 1.00 24.01 208 ASP A C 1
ATOM 1540 O O . ASP A 1 208 ? 0.333 -7.271 5.851 1.00 24.13 208 ASP A O 1
ATOM 1545 N N . LYS A 1 209 ? 0.457 -8.759 4.164 1.00 25.40 209 L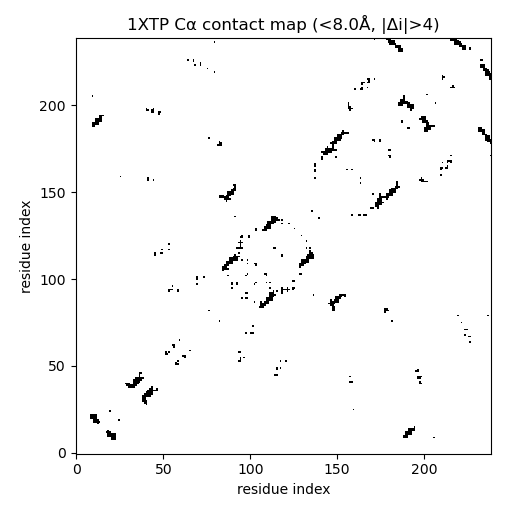YS A N 1
ATOM 1546 C CA . LYS A 1 209 ? -0.983 -8.825 3.967 1.00 25.80 209 LYS A CA 1
ATOM 1547 C C . LYS A 1 209 ? -1.646 -9.737 4.982 1.00 25.63 209 LYS A C 1
ATOM 1548 O O . LYS A 1 209 ? -2.853 -9.864 4.978 1.00 30.19 209 LYS A O 1
ATOM 1554 N N . GLU A 1 210 ? -0.877 -10.383 5.841 1.00 24.52 210 GLU A N 1
ATOM 1555 C CA . GLU A 1 210 ? -1.471 -11.222 6.871 1.00 27.90 210 GLU A CA 1
ATOM 1556 C C . GLU A 1 210 ? -1.906 -10.362 8.071 1.00 27.98 210 GLU A C 1
ATOM 1557 O O . GLU A 1 210 ? -3.066 -10.405 8.462 1.00 27.40 210 GLU A O 1
ATOM 1563 N N . ASP A 1 211 ? -0.993 -9.556 8.624 1.00 27.28 211 ASP A N 1
ATOM 1564 C CA . ASP A 1 211 ? -1.299 -8.729 9.788 1.00 27.40 211 ASP A CA 1
ATOM 1565 C C . ASP A 1 211 ? -1.496 -7.228 9.481 1.00 27.27 211 ASP A C 1
ATOM 1566 O O . ASP A 1 211 ? -1.649 -6.427 10.399 1.00 27.29 211 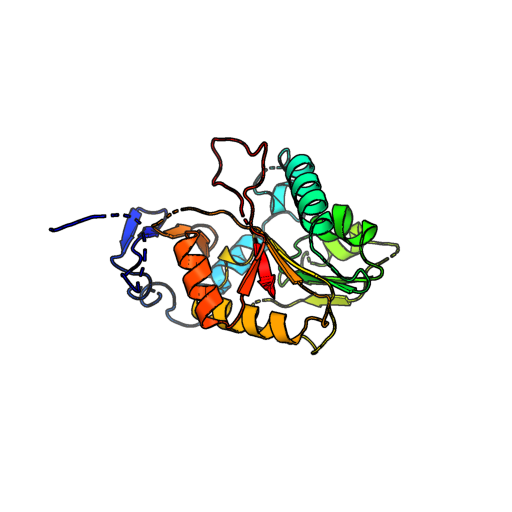ASP A O 1
ATOM 1571 N N . SER A 1 212 ? -1.485 -6.861 8.200 1.00 27.41 212 SER A N 1
ATOM 1572 C CA . SER A 1 212 ? -1.739 -5.477 7.747 1.00 25.43 212 SER A CA 1
ATOM 1573 C C . SER A 1 212 ? -0.716 -4.497 8.306 1.00 26.69 212 SER A C 1
ATOM 1574 O O . SER A 1 212 ? -1.044 -3.606 9.091 1.00 25.76 212 SER A O 1
ATOM 1577 N N . SER A 1 213 ? 0.535 -4.687 7.877 1.00 28.37 213 SER A N 1
ATOM 1578 C CA . SER A 1 213 ? 1.675 -3.928 8.379 1.00 27.91 213 SER A CA 1
ATOM 1579 C C . SER A 1 213 ? 2.725 -3.816 7.280 1.00 28.00 213 SER A C 1
ATOM 1580 O O . SER A 1 213 ? 2.634 -4.502 6.256 1.00 24.75 213 SER A O 1
ATOM 1583 N N . LEU A 1 214 ? 3.758 -3.001 7.481 1.00 26.66 214 LEU A N 1
ATOM 1584 C CA . LEU A 1 214 ? 4.851 -3.040 6.513 1.00 26.47 214 LEU A CA 1
ATOM 1585 C C . LEU A 1 214 ? 6.229 -2.848 7.141 1.00 25.68 214 LEU A C 1
ATOM 1586 O O . LEU A 1 214 ? 6.395 -2.168 8.157 1.00 27.85 214 LEU A O 1
ATOM 1591 N N . THR A 1 215 ? 7.203 -3.474 6.506 1.00 24.32 215 THR A N 1
ATOM 1592 C CA . THR A 1 215 ? 8.598 -3.347 6.863 1.00 24.56 215 THR A CA 1
ATOM 1593 C C . THR A 1 215 ? 9.191 -2.337 5.908 1.00 25.93 215 THR A C 1
ATOM 1594 O O . THR A 1 215 ? 8.946 -2.396 4.692 1.00 23.34 215 THR A O 1
ATOM 1598 N N . ARG A 1 216 ? 9.952 -1.408 6.466 1.00 25.38 216 ARG A N 1
ATOM 1599 C CA . ARG A 1 216 ? 10.522 -0.327 5.701 1.00 25.02 216 ARG A CA 1
ATOM 1600 C C . ARG A 1 216 ? 12.042 -0.397 5.779 1.00 25.89 216 ARG A C 1
ATOM 1601 O O . ARG A 1 216 ? 12.596 -1.048 6.670 1.00 24.01 216 ARG A O 1
ATOM 1609 N N . SER A 1 217 ? 12.705 0.289 4.846 1.00 27.95 217 SER A N 1
ATOM 1610 C CA . SER A 1 217 ? 14.165 0.410 4.849 1.00 25.95 217 SER A CA 1
ATOM 1611 C C . SER A 1 217 ? 14.624 1.537 5.772 1.00 25.19 217 SER A C 1
ATOM 1612 O O . SER A 1 217 ? 13.860 2.451 6.107 1.00 22.88 217 SER A O 1
ATOM 1615 N N . ASP A 1 218 ? 15.891 1.469 6.165 1.00 23.11 218 ASP A N 1
ATOM 1616 C CA . ASP A 1 218 ? 16.528 2.547 6.911 1.00 25.62 218 ASP A CA 1
ATOM 1617 C C . ASP A 1 218 ? 16.336 3.939 6.268 1.00 25.08 218 ASP A C 1
ATOM 1618 O O . ASP A 1 218 ? 16.116 4.932 6.962 1.00 26.61 218 ASP A O 1
ATOM 1623 N N . ILE A 1 219 ? 16.482 4.006 4.947 1.00 25.30 219 ILE A N 1
ATOM 1624 C CA . ILE A 1 219 ? 16.296 5.255 4.193 1.00 30.29 219 ILE A CA 1
ATOM 1625 C C . ILE A 1 219 ? 14.840 5.722 4.282 1.00 29.53 219 ILE A C 1
ATOM 1626 O O . ILE A 1 219 ? 14.567 6.910 4.422 1.00 26.17 219 ILE A O 1
ATOM 1631 N N . HIS A 1 220 ? 13.920 4.764 4.249 1.00 28.76 220 HIS A N 1
ATOM 1632 C CA . HIS A 1 220 ? 12.484 5.042 4.406 1.00 28.59 220 HIS A CA 1
ATOM 1633 C C . HIS A 1 220 ? 12.209 5.608 5.812 1.00 26.81 220 HIS A C 1
ATOM 1634 O O . HIS A 1 220 ? 11.584 6.657 5.938 1.00 27.27 220 HIS A O 1
ATOM 1641 N N . TYR A 1 221 ? 12.701 4.949 6.859 1.00 27.45 221 TYR A N 1
ATOM 1642 C CA . TYR A 1 221 ? 12.579 5.481 8.246 1.00 27.78 221 TYR A CA 1
ATOM 1643 C C . TYR A 1 221 ? 13.098 6.925 8.395 1.00 25.83 221 TYR A C 1
ATOM 1644 O O . TYR A 1 221 ? 12.479 7.773 9.040 1.00 25.65 221 TYR A O 1
ATOM 1653 N N . LYS A 1 222 ? 14.245 7.175 7.789 1.00 26.85 222 LYS A N 1
ATOM 1654 C CA . LYS A 1 222 ? 14.938 8.456 7.915 1.00 28.19 222 LYS A CA 1
ATOM 1655 C C . LYS A 1 222 ? 14.219 9.567 7.165 1.00 27.82 222 LYS A C 1
ATOM 1656 O O . LYS A 1 222 ? 14.210 10.731 7.606 1.00 27.94 222 LYS A O 1
ATOM 1662 N N . ARG A 1 223 ? 13.613 9.203 6.035 1.00 25.74 223 ARG A N 1
ATOM 1663 C CA . ARG A 1 223 ? 12.709 10.103 5.335 1.00 27.07 223 ARG A CA 1
ATOM 1664 C C . ARG A 1 223 ? 11.600 10.513 6.296 1.00 26.45 223 ARG A C 1
ATOM 1665 O O . ARG A 1 223 ? 11.306 11.702 6.449 1.00 24.48 223 ARG A O 1
ATOM 1673 N N . LEU A 1 224 ? 11.024 9.527 6.991 1.00 27.47 224 LEU A N 1
ATOM 1674 C CA . LEU A 1 224 ? 9.935 9.794 7.932 1.00 26.47 224 LEU A CA 1
ATOM 1675 C C . LEU A 1 224 ? 10.443 10.590 9.145 1.00 26.42 224 LEU A C 1
ATOM 1676 O O . LEU A 1 224 ? 9.763 11.496 9.593 1.00 27.03 224 LEU A O 1
ATOM 1681 N N . PHE A 1 225 ? 11.634 10.280 9.663 1.00 25.43 225 PHE A N 1
ATOM 1682 C CA . PHE A 1 225 ? 12.179 11.056 10.775 1.00 25.82 225 PHE A CA 1
ATOM 1683 C C . PHE A 1 225 ? 12.364 12.516 10.391 1.00 27.67 225 PHE A C 1
ATOM 1684 O O . PHE A 1 225 ? 12.089 13.408 11.177 1.00 27.78 225 PHE A O 1
ATOM 1692 N N . ASN A 1 226 ? 12.886 12.745 9.194 1.00 28.59 226 ASN A N 1
ATOM 1693 C CA . ASN A 1 226 ? 13.120 14.100 8.733 1.00 29.97 226 ASN A CA 1
ATOM 1694 C C . ASN A 1 226 ? 11.801 14.871 8.665 1.00 29.46 226 ASN A C 1
ATOM 1695 O O . ASN A 1 226 ? 11.692 15.988 9.154 1.00 29.45 226 ASN A O 1
ATOM 1700 N N . GLU A 1 227 ? 10.786 14.242 8.087 1.00 28.43 227 GLU A N 1
ATOM 1701 C CA . GLU A 1 227 ? 9.473 14.854 7.987 1.00 28.19 227 GLU A CA 1
ATOM 1702 C C . GLU A 1 227 ? 8.847 15.151 9.360 1.00 25.49 227 GLU A C 1
ATOM 1703 O O . GLU A 1 227 ? 8.163 16.155 9.536 1.00 25.32 227 GLU A O 1
ATOM 1709 N N . SER A 1 228 ? 9.122 14.288 10.333 1.00 25.23 228 SER A N 1
ATOM 1710 C CA . SER A 1 228 ? 8.702 14.484 11.717 1.00 24.01 228 SER A CA 1
ATOM 1711 C C . SER A 1 228 ? 9.394 15.623 12.454 1.00 22.74 228 SER A C 1
ATOM 1712 O O . SER A 1 228 ? 8.867 16.118 13.448 1.00 24.96 228 SER A O 1
ATOM 1715 N N . GLY A 1 229 ? 10.579 16.013 12.002 1.00 23.51 229 GLY A N 1
ATOM 1716 C CA . GLY A 1 229 ? 11.395 17.002 12.718 1.00 25.36 229 GLY A CA 1
ATOM 1717 C C . GLY A 1 229 ? 12.180 16.367 13.849 1.00 23.53 229 GLY A C 1
ATOM 1718 O O . GLY A 1 229 ? 12.641 17.049 14.755 1.00 25.25 229 GLY A O 1
ATOM 1719 N N . VAL A 1 230 ? 12.360 15.062 13.767 1.00 24.76 230 VAL A N 1
ATOM 1720 C CA . VAL A 1 230 ? 13.027 14.289 14.807 1.00 28.72 230 VAL A CA 1
ATOM 1721 C C . VAL A 1 230 ? 14.425 13.884 14.299 1.00 30.12 230 VAL A C 1
ATOM 1722 O O . VAL A 1 230 ? 14.582 13.611 13.121 1.00 34.68 230 VAL A O 1
ATOM 1729 N N . ARG A 1 231 ? 15.442 13.904 15.163 1.00 31.96 231 ARG A N 1
ATOM 1730 C CA . ARG A 1 231 ? 16.830 13.672 14.721 1.00 31.41 231 ARG A CA 1
ATOM 1731 C C . ARG A 1 231 ? 17.424 12.421 15.343 1.00 28.56 231 ARG A C 1
ATOM 1732 O O . ARG A 1 231 ? 17.122 12.098 16.485 1.00 27.48 231 ARG A O 1
ATOM 1740 N N . VAL A 1 232 ? 18.255 11.716 14.575 1.00 26.50 232 VAL A N 1
ATOM 1741 C CA . VAL A 1 232 ? 18.882 10.489 15.038 1.00 26.92 232 VAL A CA 1
ATOM 1742 C C . VAL A 1 232 ? 20.147 10.832 15.827 1.00 25.88 232 VAL A C 1
ATOM 1743 O O . VAL A 1 232 ? 21.077 11.399 15.291 1.00 26.20 232 VAL A O 1
ATOM 1747 N N . VAL A 1 233 ? 20.170 10.482 17.106 1.00 26.92 233 VAL A N 1
ATOM 1748 C CA . VAL A 1 233 ? 21.321 10.758 17.952 1.00 28.34 233 VAL A CA 1
ATOM 1749 C C . VAL A 1 233 ? 22.252 9.567 17.939 1.00 29.49 233 VAL A C 1
ATOM 1750 O O . VAL A 1 233 ? 23.474 9.716 17.946 1.00 29.69 233 VAL A O 1
ATOM 1754 N N . LYS A 1 234 ? 21.663 8.381 17.952 1.00 31.32 234 LYS A N 1
ATOM 1755 C CA . LYS A 1 234 ? 22.425 7.154 17.899 1.00 33.49 234 LYS A CA 1
ATOM 1756 C C . LYS A 1 234 ? 21.622 6.131 17.107 1.00 32.45 234 LYS A C 1
ATOM 1757 O O . LYS A 1 234 ? 20.408 6.224 17.037 1.00 30.63 234 LYS A O 1
ATOM 1761 N N . GLU A 1 235 ? 22.317 5.178 16.492 1.00 32.41 235 GLU A N 1
ATOM 1762 C CA . GLU A 1 235 ? 21.677 4.060 15.812 1.00 33.48 235 GLU A CA 1
ATOM 1763 C C . GLU A 1 235 ? 22.602 2.862 15.784 1.00 29.00 235 GLU A C 1
ATOM 1764 O O . GLU A 1 235 ? 23.811 3.015 15.742 1.00 28.79 235 GLU A O 1
ATOM 1770 N N . ALA A 1 236 ? 22.030 1.667 15.817 1.00 29.59 236 ALA A N 1
ATOM 1771 C CA . ALA A 1 236 ? 22.821 0.445 15.802 1.00 28.39 236 ALA A CA 1
ATOM 1772 C C . ALA A 1 236 ? 21.989 -0.778 15.465 1.00 26.49 236 ALA A C 1
ATOM 1773 O O . ALA A 1 236 ? 20.822 -0.877 15.832 1.00 26.52 236 ALA A O 1
ATOM 1775 N N . PHE A 1 237 ? 22.601 -1.716 14.753 1.00 24.82 237 PHE A N 1
ATOM 1776 C CA . PHE A 1 237 ? 21.962 -2.988 14.502 1.00 26.31 237 PHE A CA 1
ATOM 1777 C C . PHE A 1 237 ? 22.102 -3.856 15.740 1.00 26.58 237 PHE A C 1
ATOM 1778 O O . PHE A 1 237 ? 23.149 -3.849 16.397 1.00 29.19 237 PHE A O 1
ATOM 1786 N N . GLN A 1 238 ? 21.044 -4.585 16.070 1.00 24.89 238 GLN A N 1
ATOM 1787 C CA . GLN A 1 238 ? 21.106 -5.615 17.095 1.00 25.09 238 GLN A CA 1
ATOM 1788 C C . GLN A 1 238 ? 22.163 -6.666 16.753 1.00 24.45 238 GLN A C 1
ATOM 1789 O O . GLN A 1 238 ? 22.028 -7.380 15.761 1.00 27.30 238 GLN A O 1
ATOM 1795 N N . GLU A 1 239 ? 23.205 -6.782 17.572 1.00 26.28 239 GLU A N 1
ATOM 1796 C CA . GLU A 1 239 ? 24.193 -7.852 17.368 1.00 30.70 239 GLU A CA 1
ATOM 1797 C C . GLU A 1 239 ? 23.666 -9.229 17.764 1.00 30.38 239 GLU A C 1
ATOM 1798 O O . GLU A 1 239 ? 22.689 -9.346 18.496 1.00 32.33 239 GLU A O 1
ATOM 1804 N N . GLU A 1 240 ? 24.317 -10.268 17.252 1.00 30.74 240 GLU A N 1
ATOM 1805 C CA . GLU A 1 240 ? 23.957 -11.645 17.564 1.00 32.80 240 GLU A CA 1
ATOM 1806 C C . GLU A 1 240 ? 22.504 -11.977 17.175 1.00 30.52 240 GLU A C 1
ATOM 1807 O O . GLU A 1 240 ? 21.842 -12.800 17.820 1.00 28.60 240 GLU A O 1
ATOM 1813 N N . TRP A 1 241 ? 22.020 -11.328 16.119 1.00 29.54 241 TRP A N 1
ATOM 1814 C CA . TRP A 1 241 ? 20.656 -11.522 15.647 1.00 28.07 241 TRP A CA 1
ATOM 1815 C C . TRP A 1 241 ? 20.675 -12.661 14.618 1.00 30.54 241 TRP A C 1
ATOM 1816 O O . TRP A 1 241 ? 21.576 -12.695 13.781 1.00 28.75 241 TRP A O 1
ATOM 1827 N N . PRO A 1 242 ? 19.718 -13.618 14.712 1.00 29.95 242 PRO A N 1
ATOM 1828 C CA . PRO A 1 242 ? 19.676 -14.716 13.750 1.00 31.98 242 PRO A CA 1
ATOM 1829 C C . PRO A 1 242 ? 19.662 -14.215 12.318 1.00 31.05 242 PRO A C 1
ATOM 1830 O O . PRO A 1 242 ? 18.943 -13.290 11.971 1.00 32.36 242 PRO A O 1
ATOM 1834 N N . THR A 1 243 ? 20.462 -14.872 11.501 1.00 32.64 243 THR A N 1
ATOM 1835 C CA . THR A 1 243 ? 20.852 -14.380 10.196 1.00 32.41 243 THR A CA 1
ATOM 1836 C C . THR A 1 243 ? 19.709 -14.475 9.188 1.00 31.72 243 THR A C 1
ATOM 1837 O O . THR A 1 243 ? 19.640 -13.714 8.232 1.00 32.68 243 THR A O 1
ATOM 1841 N N . ASP A 1 244 ? 18.804 -15.402 9.447 1.00 33.15 244 ASP A N 1
ATOM 1842 C CA . ASP A 1 244 ? 17.628 -15.635 8.621 1.00 34.93 244 ASP A CA 1
ATOM 1843 C C . ASP A 1 244 ? 16.502 -14.638 8.847 1.00 31.85 244 ASP A C 1
ATOM 1844 O O . ASP A 1 244 ? 15.563 -14.593 8.056 1.00 34.97 244 ASP A O 1
ATOM 1849 N N . LEU A 1 245 ? 16.559 -13.863 9.924 1.00 30.60 245 LEU A N 1
ATOM 1850 C CA . LEU A 1 245 ? 15.517 -12.874 10.187 1.00 27.80 245 LEU A CA 1
ATOM 1851 C C . LEU A 1 245 ? 15.873 -11.534 9.566 1.00 27.30 245 LEU A C 1
ATOM 1852 O O . LEU A 1 245 ? 17.026 -11.287 9.235 1.00 27.52 245 LEU A O 1
ATOM 1857 N N . PHE A 1 246 ? 14.888 -10.662 9.408 1.00 26.63 246 PHE A N 1
ATOM 1858 C CA . PHE A 1 246 ? 15.181 -9.264 9.060 1.00 29.69 246 PHE A CA 1
ATOM 1859 C C . PHE A 1 246 ? 16.138 -8.686 10.094 1.00 28.37 246 PHE A C 1
ATOM 1860 O O . PHE A 1 246 ? 15.964 -8.920 11.286 1.00 25.92 246 PHE A O 1
ATOM 1868 N N . PRO A 1 247 ? 17.145 -7.931 9.651 1.00 29.43 247 PRO A N 1
ATOM 1869 C CA . PRO A 1 247 ? 17.934 -7.192 10.623 1.00 31.40 247 PRO A CA 1
ATOM 1870 C C . PRO A 1 247 ? 17.048 -6.330 11.541 1.00 31.76 247 PRO A C 1
ATOM 1871 O O . PRO A 1 247 ? 16.000 -5.814 11.125 1.00 30.68 247 PRO A O 1
ATOM 1875 N N . LEU A 1 248 ? 17.487 -6.177 12.779 1.00 31.13 248 LEU A N 1
ATOM 1876 C CA . LEU A 1 248 ? 16.758 -5.404 13.760 1.00 30.08 248 LEU A CA 1
ATOM 1877 C C . LEU A 1 248 ? 17.584 -4.178 14.136 1.00 29.52 248 LEU A C 1
ATOM 1878 O O . LEU A 1 248 ? 18.650 -4.307 14.743 1.00 33.07 248 LEU A O 1
ATOM 1883 N N . LYS A 1 249 ? 17.101 -2.996 13.771 1.00 26.91 249 LYS A N 1
ATOM 1884 C CA . LYS A 1 249 ? 17.823 -1.760 14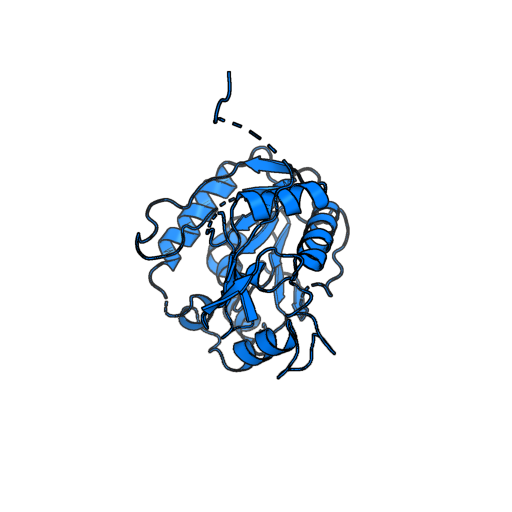.057 1.00 29.14 249 LYS A CA 1
ATOM 1885 C C . LYS A 1 249 ? 17.202 -0.935 15.206 1.00 27.28 249 LYS A C 1
ATOM 1886 O O . LYS A 1 249 ? 15.988 -0.775 15.323 1.00 27.92 249 LYS A O 1
ATOM 1900 N N . TYR A 1 251 ? 17.199 2.891 16.979 1.00 27.25 251 TYR A N 1
ATOM 1901 C CA . TYR A 1 251 ? 17.455 4.306 16.841 1.00 26.69 251 TYR A CA 1
ATOM 1902 C C . TYR A 1 251 ? 17.122 5.029 18.141 1.00 26.61 251 TYR A C 1
ATOM 1903 O O . TYR A 1 251 ? 16.069 4.790 18.731 1.00 28.34 251 TYR A O 1
ATOM 1912 N N . ALA A 1 252 ? 18.013 5.913 18.577 1.00 26.89 252 ALA A N 1
ATOM 1913 C CA . ALA A 1 252 ? 17.707 6.854 19.661 1.00 25.38 252 ALA A CA 1
ATOM 1914 C C . ALA A 1 252 ? 17.435 8.206 19.028 1.00 26.12 252 ALA A C 1
ATOM 1915 O O . ALA A 1 252 ? 18.306 8.745 18.359 1.00 28.81 252 ALA A O 1
ATOM 1917 N N . LEU A 1 253 ? 16.232 8.737 19.243 1.00 26.61 253 LEU A N 1
ATOM 1918 C CA . LEU A 1 253 ? 15.769 9.940 18.547 1.00 27.73 253 LEU A CA 1
ATOM 1919 C C . LEU A 1 253 ? 15.406 11.032 19.561 1.00 27.91 253 LEU A C 1
ATOM 1920 O O . LEU A 1 253 ? 14.901 10.740 20.642 1.00 27.09 253 LEU A O 1
ATOM 1925 N N . LYS A 1 254 ? 15.668 12.283 19.191 1.00 29.13 254 LYS A N 1
ATOM 1926 C CA . LYS A 1 254 ? 15.314 13.449 20.001 1.00 32.56 254 LYS A CA 1
ATOM 1927 C C . LYS A 1 254 ? 14.629 14.511 19.151 1.00 35.09 254 LYS A C 1
ATOM 1928 O O . LYS A 1 254 ? 14.778 14.519 17.935 1.00 34.12 254 LYS A O 1
#

Organism: Leishmania major (NCBI:txid5664)

Radius of gyration: 17.64 Å; Cα contacts (8 Å, |Δi|>4): 465; chains: 1; bounding box: 45×35×57 Å

Sequence (239 aa):
GPGSPRNLPISGRDTNGKTYRSTDEWKAELTGDLYDPEKGWYGKALEYWRTVPATVSGVLGGDHVHDVDIEGSRNFIASLPGHGTSRALDCGAGIGRITKNLLTKLYATTDLLEPVKHLEEAKRELAGPVGKFILASETATLPPNTYDLIVIQWTAIYLTDADFVKFFKHCQQALTPNGYIFFKENCSDRFLVDKEDSSLTRSDIHYKRLFNESGVRVVKEAFQEEWPTDLFPLKYALK

Nearest PDB structures (foldseek):
  1xtp-assembly1_A  TM=1.004E+00  e=9.504E-51  Leishmania major strain Friedlin
  6dub-assembly2_B  TM=9.769E-01  e=9.169E-23  Homo sapiens
  6wh8-assembly1_B  TM=9.372E-01  e=1.860E-23  Homo sapiens
  6kdq-assembly1_A  TM=8.787E-01  e=3.335E-24  Homo sapiens
  7d8d-assembly1_A  TM=9.691E-01  e=8.624E-23  Saccharomyces cerevisiae

Solvent-accessible surface area: 11629 Å² total

InterPro domains:
  IPR008576 Alpha-N-methyltransferase NTM1 [PF05891] (43-250)
  IPR008576 Alpha-N-methyltransferase NTM1 [PIRSF016958] (27-250)
  IPR008576 Alpha-N-methyltransferase NTM1 [PTHR12753] (15-250)
  IPR029063 S-adenosyl-L-methionine-dependent methyltransferase superfamily [G3DSA:3.40.50.150] (35-250)
  IPR029063 S-adenosyl-L-methionine-dependent methyltransferase superfamily [SSF53335] (44-249)